Protein AF-A0ABD6F276-F1 (afdb_monomer)

Solvent-accessible surface area (backbone atoms only — not comparable to full-atom values): 11998 Å² total; per-residue (Å²): 132,68,66,74,64,62,56,57,73,73,66,75,71,80,76,81,66,75,81,64,53,73,64,59,48,50,54,49,49,36,55,75,54,47,46,52,64,54,28,69,69,38,70,92,55,14,63,58,43,47,50,44,36,50,53,49,51,63,33,43,38,60,37,68,67,55,50,73,68,55,50,53,49,40,48,51,37,50,40,41,27,54,72,70,48,56,99,87,56,89,69,55,58,43,58,46,48,51,50,44,47,30,47,73,77,38,45,65,60,34,52,29,38,76,69,69,75,38,57,51,65,60,54,48,56,61,39,45,75,25,72,50,14,33,55,40,52,75,31,74,64,26,38,51,48,46,49,50,45,49,40,26,74,42,55,78,89,50,44,68,55,51,50,51,51,34,45,51,51,35,66,41,82,85,52,54,71,69,60,24,52,48,28,40,53,36,26,54,51,49,52,49,36,59,75,69,68,60,83,54,49,47,64,67,49,46,53,36,50,29,55,39,69,71,64,60,131

pLDDT: mean 85.88, std 12.84, range [42.38, 97.75]

Radius of gyration: 20.3 Å; Cα contacts (8 Å, |Δi|>4): 199; chains: 1; bounding box: 60×44×65 Å

Sequence (217 aa):
MNVDEYLKRFFDIEFHLPIPSADNHLSALFSRFGLDGFFDSRKEIGAADKQGVYALFRSLFKALDFSFRERERVFSLLSLAIRATGPREHLHPFLLGCLILLKVKNTKLYKDFVNGKADAAKIFEYFSSSSEGKEFVDSQFGAALEVDLVYAQTPLWDQDQLHNEFRGRAQDKTLADEERERAICMADIAMKNRFDHIHIDVKSIVAKIDLAAGEGE

Structure (mmCIF, N/CA/C/O backbone):
data_AF-A0ABD6F276-F1
#
_entry.id   AF-A0ABD6F276-F1
#
loop_
_atom_site.group_PDB
_atom_site.id
_atom_site.type_symbol
_atom_site.label_atom_id
_atom_site.label_alt_id
_atom_site.label_comp_id
_atom_site.label_asym_id
_atom_site.label_entity_id
_atom_site.label_seq_id
_atom_site.pdbx_PDB_ins_code
_atom_site.Cartn_x
_atom_site.Cartn_y
_atom_site.Cartn_z
_atom_site.occupancy
_atom_site.B_iso_or_equiv
_atom_site.auth_seq_id
_atom_site.auth_comp_id
_atom_site.auth_asym_id
_atom_site.auth_atom_id
_atom_site.pdbx_PDB_model_num
ATOM 1 N N . MET A 1 1 ? -41.267 14.730 38.818 1.00 48.62 1 MET A N 1
ATOM 2 C CA . MET A 1 1 ? -40.053 15.074 38.047 1.00 48.62 1 MET A CA 1
ATOM 3 C C . MET A 1 1 ? -40.466 15.219 36.598 1.00 48.62 1 MET A C 1
ATOM 5 O O . MET A 1 1 ? -41.062 14.289 36.074 1.00 48.62 1 MET A O 1
ATOM 9 N N . ASN A 1 2 ? -40.252 16.394 36.008 1.00 48.25 2 ASN A N 1
ATOM 10 C CA . ASN A 1 2 ? -40.665 16.691 34.641 1.00 48.25 2 ASN A CA 1
ATOM 11 C C . ASN A 1 2 ? -39.551 16.234 33.682 1.00 48.25 2 ASN A C 1
ATOM 13 O O . ASN A 1 2 ? -38.464 16.809 33.672 1.00 48.25 2 ASN A O 1
ATOM 17 N N . VAL A 1 3 ? -39.786 15.127 32.973 1.00 59.03 3 VAL A N 1
ATOM 18 C CA . VAL A 1 3 ? -38.781 14.435 32.138 1.00 59.03 3 VAL A CA 1
ATOM 19 C C . VAL A 1 3 ? -38.311 15.321 30.976 1.00 59.03 3 VAL A C 1
ATOM 21 O O . VAL A 1 3 ? -37.141 15.269 30.595 1.00 59.03 3 VAL A O 1
ATOM 24 N N . ASP A 1 4 ? -39.178 16.216 30.499 1.00 59.50 4 ASP A N 1
ATOM 25 C CA . ASP A 1 4 ? -38.894 17.135 29.392 1.00 59.50 4 ASP A CA 1
ATOM 26 C C . ASP A 1 4 ? -37.862 18.221 29.742 1.00 59.50 4 ASP A C 1
ATOM 28 O O . ASP A 1 4 ? -37.117 18.687 28.879 1.00 59.50 4 ASP A O 1
ATOM 32 N N . GLU A 1 5 ? -37.758 18.606 31.017 1.00 57.84 5 GLU A N 1
ATOM 33 C CA . GLU A 1 5 ? -36.745 19.561 31.490 1.00 57.84 5 GLU A CA 1
ATOM 34 C C . GLU A 1 5 ? -35.373 18.904 31.688 1.00 57.84 5 GLU A C 1
ATOM 36 O O . GLU A 1 5 ? -34.338 19.545 31.495 1.00 57.84 5 GLU A O 1
ATOM 41 N N . TYR A 1 6 ? -35.354 17.615 32.046 1.00 58.25 6 TYR A N 1
ATOM 42 C CA . TYR A 1 6 ? -34.118 16.865 32.274 1.00 58.25 6 TYR A CA 1
ATOM 43 C C . TYR A 1 6 ? -33.380 16.593 30.957 1.00 58.25 6 TYR A C 1
ATOM 45 O O . TYR A 1 6 ? -32.161 16.724 30.901 1.00 58.25 6 TYR A O 1
ATOM 53 N N . LEU A 1 7 ? -34.114 16.301 29.877 1.00 55.97 7 LEU A N 1
ATOM 54 C CA . LEU A 1 7 ? -33.536 16.074 28.548 1.00 55.97 7 LEU A CA 1
ATOM 55 C C . LEU A 1 7 ? -32.948 17.352 27.929 1.00 55.97 7 LEU A C 1
ATOM 57 O O . LEU A 1 7 ? -31.898 17.286 27.296 1.00 55.97 7 LEU A O 1
ATOM 61 N N . LYS A 1 8 ? -33.548 18.528 28.162 1.00 56.25 8 LYS A N 1
ATOM 62 C CA . LYS A 1 8 ? -33.052 19.801 27.600 1.00 56.25 8 LYS A CA 1
ATOM 63 C C . LYS A 1 8 ? -31.671 20.221 28.109 1.00 56.25 8 LYS A C 1
ATOM 65 O O . LYS A 1 8 ? -30.945 20.883 27.380 1.00 56.25 8 LYS A O 1
ATOM 70 N N . ARG A 1 9 ? -31.265 19.812 29.316 1.00 55.09 9 ARG A N 1
ATOM 71 C CA . ARG A 1 9 ? -29.927 20.132 29.856 1.00 55.09 9 ARG A CA 1
ATOM 72 C C . ARG A 1 9 ? -28.793 19.276 29.284 1.00 55.09 9 ARG A C 1
ATOM 74 O O . ARG A 1 9 ? -27.637 19.636 29.474 1.00 55.09 9 ARG A O 1
ATOM 81 N N . PHE A 1 10 ? -29.102 18.175 28.596 1.00 54.25 10 PHE A N 1
ATOM 82 C CA . PHE A 1 10 ? -28.093 17.288 28.001 1.00 54.25 10 PHE A CA 1
ATOM 83 C C . PHE A 1 10 ? -27.798 17.577 26.521 1.00 54.25 10 PHE A C 1
ATOM 85 O O . PHE A 1 10 ? -26.832 17.032 25.996 1.00 54.25 10 PHE A O 1
ATOM 92 N N . PHE A 1 11 ? -28.587 18.429 25.857 1.00 52.69 11 PHE A N 1
ATOM 93 C CA . PHE A 1 11 ? -28.447 18.709 24.421 1.00 52.69 11 PHE A CA 1
ATOM 94 C C . PHE A 1 11 ? -27.821 20.065 24.080 1.00 52.69 11 PHE A C 1
ATOM 96 O O . PHE A 1 11 ? -27.509 20.292 22.918 1.00 52.69 11 PHE A O 1
ATOM 103 N N . ASP A 1 12 ? -27.563 20.927 25.064 1.00 49.81 12 ASP A N 1
ATOM 104 C CA . ASP A 1 12 ? -27.033 22.279 24.828 1.00 49.81 12 ASP A CA 1
ATOM 105 C C . ASP A 1 12 ? -25.503 22.362 24.978 1.00 49.81 12 ASP A C 1
ATOM 107 O O . ASP A 1 12 ? -24.938 23.351 25.442 1.00 49.81 12 ASP A O 1
ATOM 111 N N . ILE A 1 13 ? -24.809 21.289 24.593 1.00 52.34 13 ILE A N 1
ATOM 112 C CA . ILE A 1 13 ? -23.382 21.363 24.285 1.00 52.34 13 ILE A CA 1
ATOM 113 C C . ILE A 1 13 ? -23.263 21.203 22.777 1.00 52.34 13 ILE A C 1
ATOM 115 O O . ILE A 1 13 ? -22.925 20.136 22.264 1.00 52.34 13 ILE A O 1
ATOM 119 N N . GLU A 1 14 ? -23.580 22.275 22.053 1.00 53.41 14 GLU A N 1
ATOM 120 C CA . GLU A 1 14 ? -23.161 22.431 20.665 1.00 53.41 14 GLU A CA 1
ATOM 121 C C . GLU A 1 14 ? -21.630 22.491 20.641 1.00 53.41 14 GLU A C 1
ATOM 123 O O . GLU A 1 14 ? -21.007 23.557 20.637 1.00 53.41 14 GLU A O 1
ATOM 128 N N . PHE A 1 15 ? -21.001 21.316 20.681 1.00 50.81 15 PHE A N 1
ATOM 129 C CA . PHE A 1 15 ? -19.578 21.156 20.454 1.00 50.81 15 PHE A CA 1
ATOM 130 C C . PHE A 1 15 ? -19.292 21.574 19.013 1.00 50.81 15 PHE A C 1
ATOM 132 O O . PHE A 1 15 ? -19.287 20.758 18.093 1.00 50.81 15 PHE A O 1
ATOM 139 N N . HIS A 1 16 ? -18.995 22.858 18.828 1.00 47.44 16 HIS A N 1
ATOM 140 C CA . HIS A 1 16 ? -18.276 23.371 17.672 1.00 47.44 16 HIS A CA 1
ATOM 141 C C . HIS A 1 16 ? -16.824 22.892 17.771 1.00 47.44 16 HIS A C 1
ATOM 143 O O . HIS A 1 16 ? -15.891 23.676 17.945 1.00 47.44 16 HIS A O 1
ATOM 149 N N . LEU A 1 17 ? -16.631 21.569 17.746 1.00 57.34 17 LEU A N 1
ATOM 150 C CA . LEU A 1 17 ? -15.310 20.986 17.613 1.00 57.34 17 LEU A CA 1
ATOM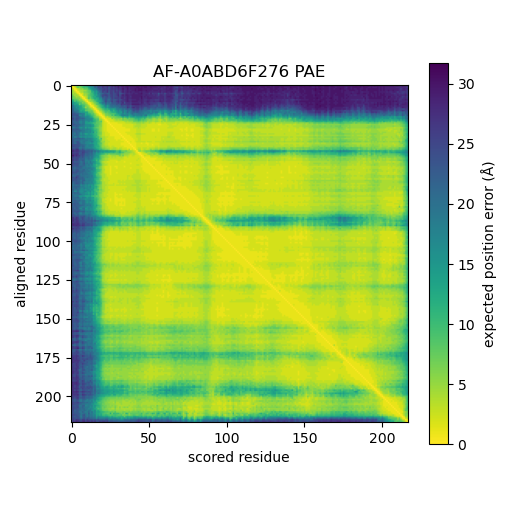 151 C C . LEU A 1 17 ? -14.778 21.467 16.264 1.00 57.34 17 LEU A C 1
ATOM 153 O O . LEU A 1 17 ? -15.429 21.220 15.243 1.00 57.34 17 LEU A O 1
ATOM 157 N N . PRO A 1 18 ? -13.639 22.180 16.234 1.00 54.66 18 PRO A N 1
ATOM 158 C CA . PRO A 1 18 ? -13.050 22.570 14.970 1.00 54.66 18 PRO A CA 1
ATOM 159 C C . PRO A 1 18 ? -12.811 21.290 14.179 1.00 54.66 18 PRO A C 1
ATOM 161 O O . PRO A 1 18 ? -12.175 20.364 14.687 1.00 54.66 18 PRO A O 1
ATOM 164 N N . ILE A 1 19 ? -13.356 21.219 12.963 1.00 56.66 19 ILE A N 1
ATOM 165 C CA . ILE A 1 19 ? -13.088 20.099 12.065 1.00 56.66 19 ILE A CA 1
ATOM 166 C C . ILE A 1 19 ? -11.570 20.099 11.863 1.00 56.66 19 ILE A C 1
ATOM 168 O O . ILE A 1 19 ? -11.039 21.070 11.312 1.00 56.66 19 ILE A O 1
ATOM 172 N N . PRO A 1 20 ? -10.841 19.085 12.360 1.00 60.19 20 PRO A N 1
ATOM 173 C CA . PRO A 1 20 ? -9.399 19.071 12.217 1.00 60.19 20 PRO A CA 1
ATOM 174 C C . PRO A 1 20 ? -9.062 19.044 10.727 1.00 60.19 20 PRO A C 1
ATOM 176 O O . PRO A 1 20 ? -9.741 18.378 9.940 1.00 60.19 20 PRO A O 1
ATOM 179 N N . SER A 1 21 ? -7.993 19.741 10.332 1.00 71.94 21 SER A N 1
ATOM 180 C CA . SER A 1 21 ? -7.434 19.546 8.995 1.00 71.94 21 SER A CA 1
ATOM 181 C C . SER A 1 21 ? -7.132 18.056 8.795 1.00 71.94 21 SER A C 1
ATOM 183 O O . SER A 1 21 ? -6.810 17.345 9.756 1.00 71.94 21 SER A O 1
ATOM 185 N N . ALA A 1 22 ? -7.256 17.564 7.558 1.00 73.38 22 ALA A N 1
ATOM 186 C CA . ALA A 1 22 ? -7.034 16.149 7.249 1.00 73.38 22 ALA A CA 1
ATOM 187 C C . ALA A 1 22 ? -5.683 15.646 7.796 1.00 73.38 22 ALA A C 1
ATOM 189 O O . ALA A 1 22 ? -5.607 14.542 8.334 1.00 73.38 22 ALA A O 1
ATOM 190 N N . ASP A 1 23 ? -4.667 16.508 7.759 1.00 80.56 23 ASP A N 1
ATOM 191 C CA . ASP A 1 23 ? -3.320 16.254 8.268 1.00 80.56 23 ASP A CA 1
ATOM 192 C C . ASP A 1 23 ? -3.267 16.151 9.790 1.00 80.56 23 ASP A C 1
ATOM 194 O O . ASP A 1 23 ? -2.657 15.225 10.320 1.00 80.56 23 ASP A O 1
ATOM 198 N N . ASN A 1 24 ? -3.937 17.058 10.506 1.00 84.94 24 ASN A N 1
ATOM 199 C CA . ASN A 1 24 ? -3.978 17.027 11.968 1.00 84.94 24 ASN A CA 1
ATOM 200 C C . ASN A 1 24 ? -4.698 15.772 12.463 1.00 84.94 24 ASN A C 1
ATOM 202 O O . ASN A 1 24 ? -4.253 15.131 13.414 1.00 84.94 24 ASN A O 1
ATOM 206 N N . HIS A 1 25 ? -5.786 15.392 11.791 1.00 86.56 25 HIS A N 1
ATOM 207 C CA . HIS A 1 25 ? -6.501 14.161 12.100 1.00 86.56 25 HIS A CA 1
ATOM 208 C C . HIS A 1 25 ? -5.648 12.919 11.813 1.00 86.56 25 HIS A C 1
ATOM 210 O O . HIS A 1 25 ? -5.587 12.013 12.641 1.00 86.56 25 HIS A O 1
ATOM 216 N N . LEU A 1 26 ? -4.959 12.879 10.666 1.00 90.88 26 LEU A N 1
ATOM 217 C CA . LEU A 1 26 ? -4.092 11.759 10.309 1.00 90.88 26 LEU A CA 1
ATOM 218 C C . LEU A 1 26 ? -2.940 11.605 11.310 1.00 90.88 26 LEU A C 1
ATOM 220 O O . LEU A 1 26 ? -2.727 10.512 11.830 1.00 90.88 26 LEU A O 1
ATOM 224 N N . SER A 1 27 ? -2.256 12.697 11.649 1.00 91.81 27 SER A N 1
ATOM 225 C CA . SER A 1 27 ? -1.187 12.702 12.653 1.00 91.81 27 SER A CA 1
ATOM 226 C C . SER A 1 27 ? -1.689 12.264 14.035 1.00 91.81 27 SER A C 1
ATOM 228 O O . SER A 1 27 ? -1.031 11.475 14.711 1.00 91.81 27 SER A O 1
ATOM 230 N N . ALA A 1 28 ? -2.890 12.694 14.440 1.00 92.69 28 ALA A N 1
ATOM 231 C CA . ALA A 1 28 ? -3.504 12.244 15.688 1.00 92.69 28 ALA A CA 1
ATOM 232 C C . ALA A 1 28 ? -3.788 10.730 15.694 1.00 92.69 28 ALA A C 1
ATOM 234 O O . ALA A 1 28 ? -3.589 10.078 16.719 1.00 92.69 28 ALA A O 1
ATOM 235 N N . LEU A 1 29 ? -4.209 10.152 14.562 1.00 94.50 29 LEU A N 1
ATOM 236 C CA . LEU A 1 29 ? -4.405 8.704 14.435 1.00 94.50 29 LEU A CA 1
ATOM 237 C C . LEU A 1 29 ? -3.080 7.934 14.525 1.00 94.50 29 LEU A C 1
ATOM 239 O O . LEU A 1 29 ? -3.019 6.933 15.238 1.00 94.50 29 LEU A O 1
ATOM 243 N N . PHE A 1 30 ? -2.010 8.410 13.879 1.00 94.69 30 PHE A N 1
ATOM 244 C CA . PHE A 1 30 ? -0.677 7.801 14.002 1.00 94.69 30 PHE A CA 1
ATOM 245 C C . PHE A 1 30 ? -0.226 7.718 15.463 1.00 94.69 30 PHE A C 1
ATOM 247 O O . PHE A 1 30 ? 0.159 6.640 15.929 1.00 94.69 30 PHE A O 1
ATOM 254 N N . SER A 1 31 ? -0.369 8.821 16.196 1.00 94.44 31 SER A N 1
ATOM 255 C CA . SER A 1 31 ? 0.003 8.890 17.607 1.00 94.44 31 SER A CA 1
ATOM 256 C C . SER A 1 31 ? -0.883 7.997 18.478 1.00 94.44 31 SER A C 1
ATOM 258 O O . SER A 1 31 ? -0.382 7.134 19.202 1.00 94.44 31 SER A O 1
ATOM 260 N N . ARG A 1 32 ? -2.212 8.115 18.348 1.00 95.12 32 ARG A N 1
ATOM 261 C CA . ARG A 1 32 ? -3.190 7.349 19.141 1.00 95.12 32 ARG A CA 1
ATOM 262 C C . ARG A 1 32 ? -3.019 5.837 18.996 1.00 95.12 32 ARG A C 1
ATOM 264 O O . ARG A 1 32 ? -3.189 5.110 19.971 1.00 95.12 32 ARG A O 1
ATOM 271 N N . PHE A 1 33 ? -2.700 5.357 17.796 1.00 94.56 33 PHE A N 1
ATOM 272 C CA . PHE A 1 33 ? -2.523 3.928 17.527 1.00 94.56 33 PHE A CA 1
ATOM 273 C C . PHE A 1 33 ? -1.089 3.424 17.759 1.00 94.56 33 PHE A C 1
ATOM 275 O O . PHE A 1 33 ? -0.818 2.235 17.554 1.00 94.56 33 PHE A O 1
ATOM 282 N N . GLY A 1 34 ? -0.188 4.291 18.237 1.00 91.75 34 GLY A N 1
ATOM 283 C CA . GLY A 1 34 ? 1.197 3.955 18.567 1.00 91.75 34 GLY A CA 1
ATOM 284 C C . GLY A 1 34 ? 2.083 3.700 17.346 1.00 91.75 34 GLY A C 1
ATOM 285 O O . GLY A 1 34 ? 3.119 3.050 17.474 1.00 91.75 34 GLY A O 1
ATOM 286 N N . LEU A 1 35 ? 1.680 4.182 16.166 1.00 91.38 35 LEU A N 1
ATOM 287 C CA . LEU A 1 35 ? 2.436 3.979 14.931 1.00 91.38 35 LEU A CA 1
ATOM 288 C C . LEU A 1 35 ? 3.731 4.790 14.922 1.00 91.38 35 LEU A C 1
ATOM 290 O O . LEU A 1 35 ? 4.729 4.309 14.399 1.00 91.38 35 LEU A O 1
ATOM 294 N N . ASP A 1 36 ? 3.735 5.977 15.538 1.00 91.69 36 ASP A N 1
ATOM 295 C CA . ASP A 1 36 ? 4.945 6.797 15.664 1.00 91.69 36 ASP A CA 1
ATOM 296 C C . ASP A 1 36 ? 6.073 6.012 16.342 1.00 91.69 36 ASP A C 1
ATOM 298 O O . ASP A 1 36 ? 7.109 5.772 15.731 1.00 91.69 36 ASP A O 1
ATOM 302 N N . GLY A 1 37 ? 5.820 5.496 17.549 1.00 89.81 37 GLY A N 1
ATOM 303 C CA . GLY A 1 37 ? 6.808 4.708 18.289 1.00 89.81 37 GLY A CA 1
ATOM 304 C C . GLY A 1 37 ? 7.211 3.414 17.576 1.00 89.81 37 GLY A C 1
ATOM 305 O O . GLY A 1 37 ? 8.368 3.003 17.658 1.00 89.81 37 GLY A O 1
ATOM 306 N N . PHE A 1 38 ? 6.290 2.786 16.837 1.00 88.88 38 PHE A N 1
ATOM 307 C CA . PHE A 1 38 ? 6.624 1.628 16.011 1.00 88.88 38 PHE A CA 1
ATOM 308 C C . PHE A 1 38 ? 7.647 1.984 14.927 1.00 88.88 38 PHE A C 1
ATOM 310 O O . PHE A 1 38 ? 8.693 1.339 14.848 1.00 88.88 38 PHE A O 1
ATOM 317 N N . PHE A 1 39 ? 7.380 3.004 14.111 1.00 88.75 39 PHE A N 1
ATOM 318 C CA . PHE A 1 39 ? 8.292 3.389 13.036 1.00 88.75 39 PHE A CA 1
ATOM 319 C C . PHE A 1 39 ? 9.617 3.935 13.574 1.00 88.75 39 PHE A C 1
ATOM 321 O O . PHE A 1 39 ? 10.668 3.562 13.058 1.00 88.75 39 PHE A O 1
ATOM 328 N N . ASP A 1 40 ? 9.591 4.711 14.658 1.00 89.12 40 ASP A N 1
ATOM 329 C CA . ASP A 1 40 ? 10.800 5.252 15.289 1.00 89.12 40 ASP A CA 1
ATOM 330 C C . ASP A 1 40 ? 11.714 4.136 15.833 1.00 89.12 40 ASP A C 1
ATOM 332 O O . ASP A 1 40 ? 12.939 4.255 15.822 1.00 89.12 40 ASP A O 1
ATOM 336 N N . SER A 1 41 ? 11.141 3.000 16.253 1.00 86.69 41 SER A N 1
ATOM 337 C CA . SER A 1 41 ? 11.921 1.836 16.694 1.00 86.69 41 SER A CA 1
ATOM 338 C C . SER A 1 41 ? 12.665 1.118 15.554 1.00 86.69 41 SER A C 1
ATOM 340 O O . SER A 1 41 ? 13.624 0.381 15.801 1.00 86.69 41 SER A O 1
ATOM 342 N N . ARG A 1 42 ? 12.267 1.336 14.290 1.00 80.44 42 ARG A N 1
ATOM 343 C CA . ARG A 1 42 ? 12.791 0.628 13.110 1.00 80.44 42 ARG A CA 1
ATOM 344 C C . ARG A 1 42 ? 13.939 1.373 12.422 1.00 80.44 42 ARG A C 1
ATOM 346 O O . ARG A 1 42 ? 13.869 1.593 11.223 1.00 80.44 42 ARG A O 1
ATOM 353 N N . LYS A 1 43 ? 15.014 1.699 13.152 1.00 77.25 43 LYS A N 1
ATOM 354 C CA . LYS A 1 43 ? 16.302 2.250 12.649 1.00 77.25 43 LYS A CA 1
ATOM 355 C C . LYS A 1 43 ? 16.218 2.969 11.277 1.00 77.25 43 LYS A C 1
ATOM 357 O O . LYS A 1 43 ? 15.471 3.925 11.129 1.00 77.25 43 LYS A O 1
ATOM 362 N N . GLU A 1 44 ? 16.994 2.531 10.284 1.00 72.88 44 GLU A N 1
ATOM 363 C CA . GLU A 1 44 ? 17.225 3.245 9.018 1.00 72.88 44 GLU A CA 1
ATOM 364 C C . GLU A 1 44 ? 16.026 3.219 8.055 1.00 72.88 44 GLU A C 1
ATOM 366 O O . GLU A 1 44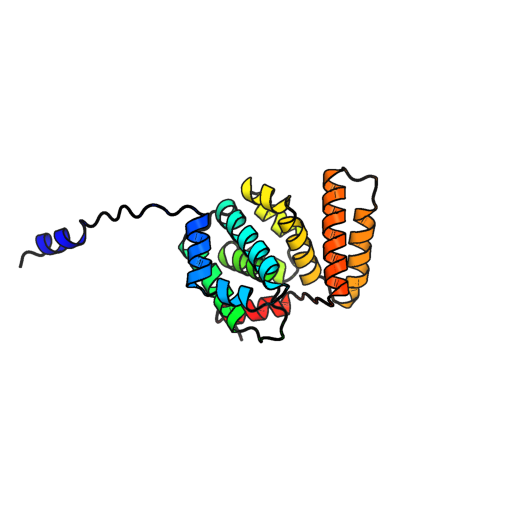 ? 15.931 4.062 7.168 1.00 72.88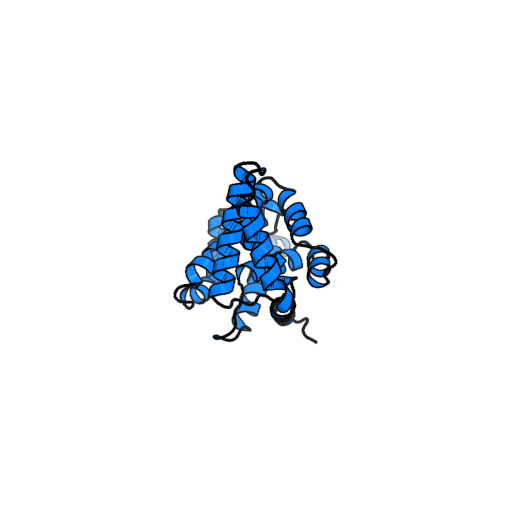 44 GLU A O 1
ATOM 371 N N . ILE A 1 45 ? 15.092 2.279 8.232 1.00 77.88 45 ILE A N 1
ATOM 372 C CA . ILE A 1 45 ? 13.984 2.042 7.290 1.00 77.88 45 ILE A CA 1
ATOM 373 C C . ILE A 1 45 ? 12.673 2.666 7.796 1.00 77.88 45 ILE A C 1
ATOM 375 O O . ILE A 1 45 ? 11.810 3.048 7.009 1.00 77.88 45 ILE A O 1
ATOM 379 N N . GLY A 1 46 ? 12.531 2.839 9.112 1.00 82.19 46 GLY A N 1
ATOM 380 C CA . GLY A 1 46 ? 11.292 3.261 9.761 1.00 82.19 46 GLY A CA 1
ATOM 381 C C . GLY A 1 46 ? 10.780 4.627 9.312 1.00 82.19 46 GLY A C 1
ATOM 382 O O . GLY A 1 46 ? 9.578 4.787 9.114 1.00 82.19 46 GLY A O 1
ATOM 383 N N . ALA A 1 47 ? 11.675 5.591 9.082 1.00 84.88 47 ALA A N 1
ATOM 384 C CA . ALA A 1 47 ? 11.296 6.917 8.595 1.00 84.88 47 ALA A CA 1
ATOM 385 C C . ALA A 1 47 ? 10.705 6.869 7.174 1.00 84.88 47 ALA A C 1
ATOM 387 O O . ALA A 1 47 ? 9.678 7.499 6.916 1.00 84.88 47 ALA A O 1
ATOM 388 N N . ALA A 1 48 ? 11.314 6.087 6.276 1.00 83.50 48 ALA A N 1
ATOM 389 C CA . ALA A 1 48 ? 10.829 5.908 4.910 1.00 83.50 48 ALA A CA 1
ATOM 390 C C . ALA A 1 48 ? 9.488 5.156 4.889 1.00 83.50 48 ALA A C 1
ATOM 392 O O . ALA A 1 48 ? 8.543 5.603 4.238 1.00 83.50 48 ALA A O 1
ATOM 393 N N . ASP A 1 49 ? 9.368 4.080 5.675 1.00 86.69 49 ASP A N 1
ATOM 394 C CA . ASP A 1 49 ? 8.119 3.326 5.828 1.00 86.69 49 ASP A CA 1
ATOM 395 C C . ASP A 1 49 ? 6.984 4.224 6.344 1.00 86.69 49 ASP A C 1
ATOM 397 O O . ASP A 1 49 ? 5.879 4.229 5.795 1.00 86.69 49 ASP A O 1
ATOM 401 N N . LYS A 1 50 ? 7.260 5.027 7.381 1.00 91.06 50 LYS A N 1
ATOM 402 C CA . LYS A 1 50 ? 6.299 5.983 7.943 1.00 91.06 50 LYS A CA 1
ATOM 403 C C . LYS A 1 50 ? 5.847 6.988 6.895 1.00 91.06 50 LYS A C 1
ATOM 405 O O . LYS A 1 50 ? 4.650 7.242 6.778 1.00 91.06 50 LYS A O 1
ATOM 410 N N . GLN A 1 51 ? 6.789 7.550 6.139 1.00 90.75 51 GLN A N 1
ATOM 411 C CA . GLN A 1 51 ? 6.493 8.531 5.101 1.00 90.75 51 GLN A CA 1
ATOM 412 C C . GLN A 1 51 ? 5.616 7.932 3.997 1.00 90.75 51 GLN A C 1
ATOM 414 O O . GLN A 1 51 ? 4.631 8.561 3.611 1.00 90.75 51 GLN A O 1
ATOM 419 N N . GLY A 1 52 ? 5.922 6.712 3.542 1.00 90.94 52 GLY A N 1
ATOM 420 C CA . GLY A 1 52 ? 5.112 5.994 2.558 1.00 90.94 52 GLY A CA 1
ATOM 421 C C . GLY A 1 52 ? 3.687 5.756 3.054 1.00 90.94 52 GLY A C 1
ATOM 422 O O . GLY A 1 52 ? 2.727 6.169 2.405 1.00 90.94 52 GLY A O 1
ATOM 423 N N . VAL A 1 53 ? 3.523 5.170 4.245 1.00 94.06 53 VAL A N 1
ATOM 424 C CA . VAL A 1 53 ? 2.191 4.911 4.828 1.00 94.06 53 VAL A CA 1
ATOM 425 C C . VAL A 1 53 ? 1.413 6.210 5.058 1.00 94.06 53 VAL A C 1
ATOM 427 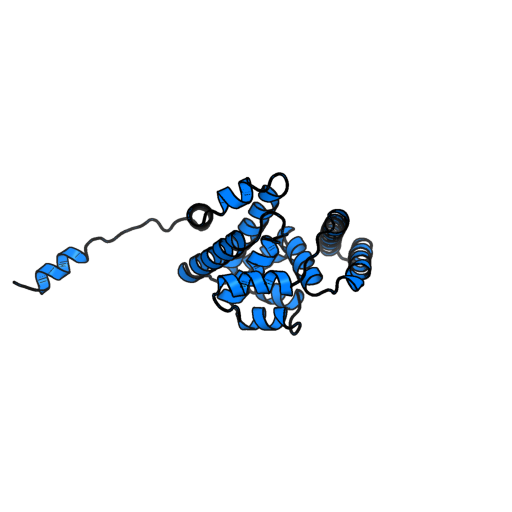O O . VAL A 1 53 ? 0.210 6.269 4.800 1.00 94.06 53 VAL A O 1
ATOM 430 N N . TYR A 1 54 ? 2.081 7.274 5.508 1.00 94.06 54 TYR A N 1
ATOM 431 C CA . TYR A 1 54 ? 1.444 8.576 5.700 1.00 94.06 54 TYR A CA 1
ATOM 432 C C . TYR A 1 54 ? 0.967 9.169 4.369 1.00 94.06 54 TYR A C 1
ATOM 434 O O . TYR A 1 54 ? -0.178 9.611 4.281 1.00 94.06 54 TYR A O 1
ATOM 442 N N . ALA A 1 55 ? 1.804 9.140 3.325 1.00 92.31 55 ALA A N 1
ATOM 443 C CA . ALA A 1 55 ? 1.442 9.604 1.986 1.00 92.31 55 ALA A CA 1
ATOM 444 C C . ALA A 1 55 ? 0.260 8.810 1.408 1.00 92.31 55 ALA A C 1
ATOM 446 O O . ALA A 1 55 ? -0.695 9.411 0.916 1.00 92.31 55 ALA A O 1
ATOM 447 N N . LEU A 1 56 ? 0.277 7.481 1.558 1.00 95.38 56 LEU A N 1
ATOM 448 C CA . LEU A 1 56 ? -0.819 6.599 1.155 1.00 95.38 56 LEU A CA 1
ATOM 449 C C . LEU A 1 56 ? -2.146 7.027 1.781 1.00 95.38 56 LEU A C 1
ATOM 451 O O . LEU A 1 56 ? -3.129 7.259 1.083 1.00 95.38 56 LEU A O 1
ATOM 455 N N . PHE A 1 57 ? -2.181 7.131 3.110 1.00 95.56 57 PHE A N 1
ATOM 456 C CA . PHE A 1 57 ? -3.411 7.421 3.841 1.00 95.56 57 PHE A CA 1
ATOM 457 C C . PHE A 1 57 ? -3.891 8.848 3.615 1.00 95.56 57 PHE A C 1
ATOM 459 O O . PHE A 1 57 ? -5.091 9.064 3.447 1.00 95.56 57 PHE A O 1
ATOM 466 N N . ARG A 1 58 ? -2.974 9.817 3.552 1.00 93.50 58 ARG A N 1
ATOM 467 C CA . ARG A 1 58 ? -3.303 11.212 3.254 1.00 93.50 58 ARG A CA 1
ATOM 468 C C . ARG A 1 58 ? -4.023 11.335 1.913 1.00 93.50 58 ARG A C 1
ATOM 470 O O . ARG A 1 58 ? -5.078 11.967 1.857 1.00 93.50 58 ARG A O 1
ATOM 477 N N . SER A 1 59 ? -3.478 10.726 0.861 1.00 93.00 59 SER A N 1
ATOM 478 C CA . SER A 1 59 ? -4.049 10.838 -0.480 1.00 93.00 59 SER A CA 1
ATOM 479 C C . SER A 1 59 ? -5.302 9.980 -0.638 1.00 93.00 59 SER A C 1
ATOM 481 O O . SER A 1 59 ? -6.351 10.483 -1.041 1.00 93.00 59 SER A O 1
ATOM 483 N N . LEU A 1 60 ? -5.242 8.701 -0.258 1.00 95.56 60 LEU A N 1
ATOM 484 C CA . LEU A 1 60 ? -6.315 7.756 -0.566 1.00 95.56 60 LEU A CA 1
ATOM 485 C C . LEU A 1 60 ? -7.536 7.873 0.349 1.00 95.56 60 LEU A C 1
ATOM 487 O O . LEU A 1 60 ? -8.643 7.573 -0.095 1.00 95.56 60 LEU A O 1
ATOM 491 N N . PHE A 1 61 ? -7.404 8.365 1.588 1.00 95.06 61 PHE A N 1
ATOM 492 C CA . PHE A 1 61 ? -8.596 8.644 2.399 1.00 95.06 61 PHE A CA 1
ATOM 493 C C . PHE A 1 61 ? -9.453 9.757 1.817 1.00 95.06 61 PHE A C 1
ATOM 495 O O . PHE A 1 61 ? -10.673 9.719 1.972 1.00 95.06 61 PHE A O 1
ATOM 502 N N . LYS A 1 62 ? -8.825 10.746 1.177 1.00 91.38 62 LYS A N 1
ATOM 503 C CA . LYS A 1 62 ? -9.545 11.807 0.481 1.00 91.38 62 LYS A CA 1
ATOM 504 C C . LYS A 1 62 ? -10.068 11.303 -0.861 1.00 91.38 62 LYS A C 1
ATOM 506 O O . LYS A 1 62 ? -11.256 11.446 -1.119 1.00 91.38 62 LYS A O 1
ATOM 511 N N . ALA A 1 63 ? -9.210 10.665 -1.659 1.00 94.19 63 ALA A N 1
ATOM 512 C CA . ALA A 1 63 ? -9.550 10.193 -3.000 1.00 94.19 63 ALA A CA 1
ATOM 513 C C . ALA A 1 63 ? -10.743 9.229 -3.024 1.00 94.19 63 ALA A C 1
ATOM 515 O O . ALA A 1 63 ? -11.585 9.292 -3.913 1.00 94.19 63 ALA A O 1
ATOM 516 N N . LEU A 1 64 ? -10.827 8.350 -2.024 1.00 95.06 64 LEU A N 1
ATOM 517 C CA . LEU A 1 64 ? -11.849 7.308 -1.950 1.00 95.06 64 LEU A CA 1
ATOM 518 C C . LEU A 1 64 ? -12.978 7.647 -0.970 1.00 95.06 64 LEU A C 1
ATOM 520 O O . LEU A 1 64 ? -13.767 6.767 -0.640 1.00 95.06 64 LEU A O 1
ATOM 524 N N . ASP A 1 65 ? -13.041 8.885 -0.475 1.00 93.50 65 ASP A N 1
ATOM 525 C CA . ASP A 1 65 ? -14.057 9.363 0.469 1.00 93.50 65 ASP A CA 1
ATOM 526 C C . ASP A 1 65 ? -14.227 8.455 1.705 1.00 93.50 65 ASP A C 1
ATOM 528 O O . ASP A 1 65 ? -15.280 7.872 1.983 1.00 93.50 65 ASP A O 1
ATOM 532 N N . PHE A 1 66 ? -13.136 8.260 2.450 1.00 94.62 66 PHE A N 1
ATOM 533 C CA . PHE A 1 66 ? -13.172 7.523 3.711 1.00 94.62 66 PHE A CA 1
ATOM 534 C C . PHE A 1 66 ? -13.847 8.347 4.808 1.00 94.62 66 PHE A C 1
ATOM 536 O O . PHE A 1 66 ? -13.363 9.424 5.175 1.00 94.62 66 PHE A O 1
ATOM 543 N N . SER A 1 67 ? -14.867 7.773 5.437 1.00 93.38 67 SER A N 1
ATOM 544 C CA . SER A 1 67 ? -15.458 8.266 6.680 1.00 93.38 67 SER A CA 1
ATOM 545 C C . SER A 1 67 ? -14.490 8.141 7.860 1.00 93.38 67 SER A C 1
ATOM 547 O O . SER A 1 67 ? -13.580 7.310 7.865 1.00 93.38 67 SER A O 1
ATOM 549 N N . PHE A 1 68 ? -14.712 8.919 8.924 1.00 90.88 68 PHE A N 1
ATOM 550 C CA . PHE A 1 68 ? -13.899 8.838 10.144 1.00 90.88 68 PHE A CA 1
ATOM 551 C C . PHE A 1 68 ? -13.842 7.423 10.736 1.00 90.88 68 PHE A C 1
ATOM 553 O O . PHE A 1 68 ? -12.772 6.971 11.136 1.00 90.88 68 PHE A O 1
ATOM 560 N N . ARG A 1 69 ? -14.966 6.695 10.720 1.00 92.25 69 ARG A N 1
ATOM 561 C CA . ARG A 1 69 ? -15.040 5.315 11.222 1.00 92.25 69 ARG A CA 1
ATOM 562 C C . ARG A 1 69 ? -14.206 4.350 10.382 1.00 92.25 69 ARG A C 1
ATOM 564 O O . ARG A 1 69 ? -13.508 3.509 10.940 1.00 92.25 69 ARG A O 1
ATOM 571 N N . GLU A 1 70 ? -14.246 4.476 9.056 1.00 96.50 70 GLU A N 1
ATOM 572 C CA . GLU A 1 70 ? -13.412 3.656 8.168 1.00 96.50 70 GLU A CA 1
ATOM 573 C C . GLU A 1 70 ? -11.923 3.948 8.393 1.00 96.50 70 GLU A C 1
ATOM 575 O O . GLU A 1 70 ? -11.130 3.012 8.491 1.00 96.50 70 GLU A O 1
ATOM 580 N N . ARG A 1 71 ? -11.541 5.223 8.564 1.00 95.75 71 ARG A N 1
ATOM 581 C CA . ARG A 1 71 ? -10.156 5.606 8.901 1.00 95.75 71 ARG A CA 1
ATOM 582 C C . ARG A 1 71 ? -9.715 4.966 10.218 1.00 95.75 71 ARG A C 1
ATOM 584 O O . ARG A 1 71 ? -8.676 4.317 10.258 1.00 95.75 71 ARG A O 1
ATOM 591 N N . GLU A 1 72 ? -10.509 5.075 11.283 1.00 95.00 72 GLU A N 1
ATOM 592 C CA . GLU A 1 72 ? -10.195 4.431 12.568 1.00 95.00 72 GLU A CA 1
ATOM 593 C C . GLU A 1 72 ? -10.069 2.907 12.448 1.00 95.00 72 GLU A C 1
ATOM 595 O O . GLU A 1 72 ? -9.186 2.306 13.068 1.00 95.00 72 GLU A O 1
ATOM 600 N N . ARG A 1 73 ? -10.914 2.270 11.628 1.00 95.69 73 ARG A N 1
ATOM 601 C CA . ARG A 1 73 ? -10.838 0.829 11.367 1.00 95.69 73 ARG A CA 1
ATOM 602 C C . ARG A 1 73 ? -9.539 0.447 10.659 1.00 95.69 73 ARG A C 1
ATOM 604 O O . ARG A 1 73 ? -8.913 -0.524 11.083 1.00 95.69 73 ARG A O 1
ATOM 611 N N . VAL A 1 74 ? -9.110 1.213 9.651 1.00 97.06 74 VAL A N 1
ATOM 612 C CA . VAL A 1 74 ? -7.814 1.023 8.970 1.00 97.06 74 VAL A CA 1
ATOM 613 C C . VAL A 1 74 ? -6.664 1.081 9.976 1.00 97.06 74 VAL A C 1
ATOM 615 O O . VAL A 1 74 ? -5.846 0.166 10.025 1.00 97.06 74 VAL A O 1
ATOM 618 N N . PHE A 1 75 ? -6.632 2.101 10.838 1.00 96.25 75 PHE A N 1
ATOM 619 C CA . PHE A 1 75 ? -5.573 2.243 11.844 1.00 96.25 75 PHE A CA 1
ATOM 620 C C . PHE A 1 75 ? -5.593 1.141 12.904 1.00 96.25 75 PHE A C 1
ATOM 622 O O . PHE A 1 75 ? -4.537 0.687 13.342 1.00 96.25 75 PHE A O 1
ATOM 629 N N . SER A 1 76 ? -6.783 0.688 13.295 1.00 95.12 76 SER A N 1
ATOM 630 C CA . SER A 1 76 ? -6.948 -0.405 14.254 1.00 95.12 76 SER A CA 1
ATOM 631 C C . SER A 1 76 ? -6.388 -1.716 13.701 1.00 95.12 76 SER A C 1
ATOM 633 O O . SER A 1 76 ? -5.617 -2.388 14.385 1.00 95.12 76 SER A O 1
ATOM 635 N N . LEU A 1 77 ? -6.727 -2.054 12.450 1.00 94.81 77 LEU A N 1
ATOM 636 C CA . LEU A 1 77 ? -6.193 -3.230 11.755 1.00 94.81 77 LEU A CA 1
ATOM 637 C C . LEU A 1 77 ? -4.677 -3.128 11.572 1.00 94.81 77 LEU A C 1
ATOM 639 O O . LEU A 1 77 ? -3.966 -4.087 11.856 1.00 94.81 77 LEU A O 1
ATOM 643 N N . LEU A 1 78 ? -4.173 -1.959 11.166 1.00 94.38 78 LEU A N 1
ATOM 644 C CA . LEU A 1 78 ? -2.741 -1.748 10.967 1.00 94.38 78 LEU A CA 1
ATOM 645 C C . LEU A 1 78 ? -1.962 -1.883 12.282 1.00 94.38 78 LEU A C 1
ATOM 647 O O . LEU A 1 78 ? -0.962 -2.594 12.325 1.00 94.38 78 LEU A O 1
ATOM 651 N N . SER A 1 79 ? -2.429 -1.250 13.365 1.00 93.12 79 SER A N 1
ATOM 652 C CA . SER A 1 79 ? -1.790 -1.336 14.687 1.00 93.12 79 SER A CA 1
ATOM 653 C C . SER A 1 79 ? -1.746 -2.775 15.198 1.00 93.12 79 SER A C 1
ATOM 655 O O . SER A 1 79 ? -0.736 -3.207 15.752 1.00 93.12 79 SER A O 1
ATOM 657 N N . LEU A 1 80 ? -2.816 -3.542 14.985 1.00 91.75 80 LEU A N 1
ATOM 658 C CA . LEU A 1 80 ? -2.867 -4.934 15.409 1.00 91.75 80 LEU A CA 1
ATOM 659 C C . LEU A 1 80 ? -1.959 -5.831 14.554 1.00 91.75 80 LEU A C 1
ATOM 661 O O . LEU A 1 80 ? -1.197 -6.611 15.120 1.00 91.75 80 LEU A O 1
ATOM 665 N N . ALA A 1 81 ? -1.954 -5.663 13.228 1.00 89.94 81 ALA A N 1
ATOM 666 C CA . ALA A 1 81 ? -1.053 -6.389 12.328 1.00 89.94 81 ALA A CA 1
ATOM 667 C C . ALA A 1 81 ? 0.427 -6.103 12.644 1.00 89.94 81 ALA A C 1
ATOM 669 O O . ALA A 1 81 ? 1.253 -7.016 12.670 1.00 89.94 81 ALA A O 1
ATOM 670 N N . ILE A 1 82 ? 0.754 -4.846 12.959 1.00 87.88 82 ILE A N 1
ATOM 671 C CA . ILE A 1 82 ? 2.079 -4.431 13.432 1.00 87.88 82 ILE A CA 1
ATOM 672 C C . ILE A 1 82 ? 2.459 -5.157 14.724 1.00 87.88 82 ILE A C 1
ATOM 674 O O . ILE A 1 82 ? 3.532 -5.746 14.800 1.00 87.88 82 ILE A O 1
ATOM 678 N N . ARG A 1 83 ? 1.587 -5.127 15.740 1.00 85.88 83 ARG A N 1
ATOM 679 C CA . ARG A 1 83 ? 1.856 -5.741 17.054 1.00 85.88 83 ARG A CA 1
ATOM 680 C C . ARG A 1 83 ? 1.970 -7.259 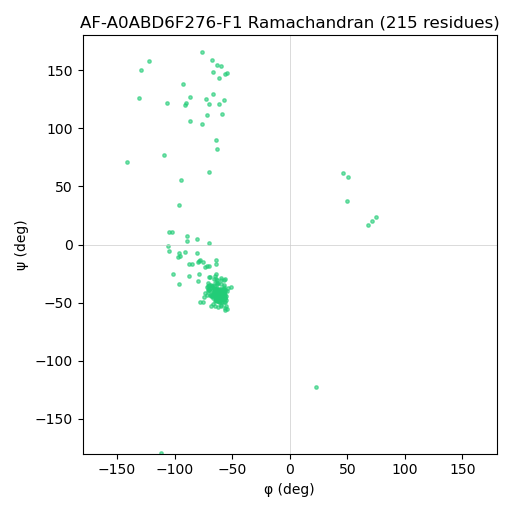16.981 1.00 85.88 83 ARG A C 1
ATOM 682 O O . ARG A 1 83 ? 2.678 -7.847 17.791 1.00 85.88 83 ARG A O 1
ATOM 689 N N . ALA A 1 84 ? 1.264 -7.874 16.039 1.00 82.19 84 ALA A N 1
ATOM 690 C CA . ALA A 1 84 ? 1.312 -9.307 15.804 1.00 82.19 84 ALA A CA 1
ATOM 691 C C . ALA A 1 84 ? 2.551 -9.750 15.008 1.00 82.19 84 ALA A C 1
ATOM 693 O O . ALA A 1 84 ? 2.859 -10.938 14.975 1.00 82.19 84 ALA A O 1
ATOM 694 N N . THR A 1 85 ? 3.269 -8.818 14.378 1.00 78.50 85 THR A N 1
ATOM 695 C CA . THR A 1 85 ? 4.463 -9.126 13.589 1.00 78.50 85 THR A CA 1
ATOM 696 C C . THR A 1 85 ? 5.697 -9.162 14.484 1.00 78.50 85 THR A C 1
ATOM 698 O O . THR A 1 85 ? 5.982 -8.215 15.218 1.00 78.50 85 THR A O 1
ATOM 701 N N . GLY A 1 86 ? 6.455 -10.259 14.419 1.00 69.19 86 GLY A N 1
ATOM 702 C CA . GLY A 1 86 ? 7.682 -10.409 15.196 1.00 69.19 86 GLY A CA 1
ATOM 703 C C . GLY A 1 86 ? 8.755 -9.370 14.821 1.00 69.19 86 GLY A C 1
ATOM 704 O O . GLY A 1 86 ? 8.811 -8.912 13.681 1.00 69.19 86 GLY A O 1
ATOM 705 N N . PRO A 1 87 ? 9.690 -9.035 15.730 1.00 65.06 87 PRO A N 1
ATOM 706 C CA . PRO A 1 87 ? 10.700 -7.990 15.508 1.00 65.06 87 PRO A CA 1
ATOM 707 C C . PRO A 1 87 ? 11.697 -8.287 14.373 1.00 65.06 87 PRO A C 1
ATOM 709 O O . PRO A 1 87 ? 12.447 -7.401 13.974 1.00 65.06 87 PRO A O 1
ATOM 712 N N . ARG A 1 88 ? 11.743 -9.531 13.876 1.00 64.06 88 ARG A N 1
ATOM 713 C CA . ARG A 1 88 ? 12.618 -9.974 12.776 1.00 64.06 88 ARG A CA 1
ATOM 714 C C . ARG A 1 88 ? 11.881 -10.182 11.454 1.00 64.06 88 ARG A C 1
ATOM 716 O O . ARG A 1 88 ? 12.508 -10.560 10.473 1.00 64.06 88 ARG A O 1
ATOM 723 N N . GLU A 1 89 ? 10.571 -9.973 11.424 1.00 68.06 89 GLU A N 1
ATOM 724 C CA . GLU A 1 89 ? 9.778 -10.176 10.219 1.00 68.06 89 GLU A CA 1
ATOM 725 C C . GLU A 1 89 ? 9.648 -8.882 9.418 1.00 68.06 89 GLU A C 1
ATOM 727 O O . GLU A 1 89 ? 9.391 -7.805 9.962 1.00 68.06 89 GLU A O 1
ATOM 732 N N . HIS A 1 90 ? 9.765 -8.994 8.097 1.00 69.69 90 HIS A N 1
ATOM 733 C CA . HIS A 1 90 ? 9.458 -7.886 7.204 1.00 69.69 90 HIS A CA 1
ATOM 734 C C . HIS A 1 90 ? 7.943 -7.648 7.195 1.00 69.69 90 HIS A C 1
ATOM 736 O O . HIS A 1 90 ? 7.145 -8.547 6.914 1.00 69.69 90 HIS A O 1
ATOM 742 N N . LEU A 1 91 ? 7.536 -6.436 7.572 1.00 72.50 91 LEU A N 1
ATOM 743 C CA . LEU A 1 91 ? 6.126 -6.060 7.670 1.00 72.50 91 LEU A CA 1
ATOM 744 C C . LEU A 1 91 ? 5.555 -5.534 6.346 1.00 72.50 91 LEU A C 1
ATOM 746 O O . LEU A 1 91 ? 4.352 -5.640 6.134 1.00 72.50 91 LEU A O 1
ATOM 750 N N . HIS A 1 92 ? 6.402 -4.959 5.487 1.00 85.56 92 HIS A N 1
ATOM 751 C CA . HIS A 1 92 ? 6.003 -4.214 4.283 1.00 85.56 92 HIS A CA 1
ATOM 752 C C . HIS A 1 92 ? 4.871 -3.219 4.575 1.00 85.56 92 HIS A C 1
ATOM 754 O O . HIS A 1 92 ? 3.769 -3.365 4.047 1.00 85.56 92 HIS A O 1
ATOM 760 N N . PRO A 1 93 ? 5.096 -2.222 5.459 1.00 84.50 93 PRO A N 1
ATOM 761 C CA . PRO A 1 93 ? 4.018 -1.403 6.021 1.00 84.50 93 PRO A CA 1
ATOM 762 C C . PRO A 1 93 ? 3.218 -0.650 4.960 1.00 84.50 93 PRO A C 1
ATOM 764 O O . PRO A 1 93 ? 2.024 -0.421 5.139 1.00 84.50 93 PRO A O 1
ATOM 767 N N . PHE A 1 94 ? 3.872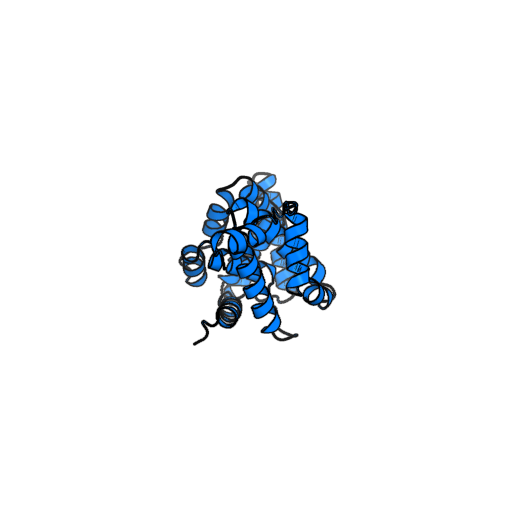 -0.288 3.856 1.00 89.69 94 PHE A N 1
ATOM 768 C CA . PHE A 1 94 ? 3.261 0.420 2.743 1.00 89.69 94 PHE A CA 1
ATOM 769 C C . PHE A 1 94 ? 2.249 -0.456 1.991 1.00 89.69 94 PHE A C 1
ATOM 771 O O . PHE A 1 94 ? 1.069 -0.103 1.908 1.00 89.69 94 PHE A O 1
ATOM 778 N N . LEU A 1 95 ? 2.662 -1.653 1.564 1.00 93.12 95 LEU A N 1
ATOM 779 C CA . LEU A 1 95 ? 1.775 -2.650 0.967 1.00 93.12 95 LEU A CA 1
ATOM 780 C C . LEU A 1 95 ? 0.685 -3.125 1.938 1.00 93.12 95 LEU A C 1
ATOM 782 O O . LEU A 1 95 ? -0.487 -3.195 1.568 1.00 93.12 95 LEU A O 1
ATOM 786 N N . LEU A 1 96 ? 1.042 -3.397 3.196 1.00 93.81 96 LEU A N 1
ATOM 787 C CA . LEU A 1 96 ? 0.088 -3.756 4.247 1.00 93.81 96 LEU A CA 1
ATOM 788 C C . LEU A 1 96 ? -0.986 -2.672 4.414 1.00 93.81 96 LEU A C 1
ATOM 790 O O . LEU A 1 96 ? -2.177 -2.981 4.453 1.00 93.81 96 LEU A O 1
ATOM 794 N N . GLY A 1 97 ? -0.579 -1.401 4.466 1.00 95.50 97 GLY A N 1
ATOM 795 C CA . GLY A 1 97 ? -1.488 -0.260 4.532 1.00 95.50 97 GLY A CA 1
ATOM 796 C C . GLY A 1 97 ? -2.446 -0.210 3.342 1.00 95.50 97 GLY A C 1
ATOM 797 O O . GLY A 1 97 ? -3.645 -0.009 3.538 1.00 95.50 97 GLY A O 1
ATOM 798 N N . CYS A 1 98 ? -1.947 -0.461 2.127 1.00 96.94 98 CYS A N 1
ATOM 799 C CA . CYS A 1 98 ? -2.764 -0.504 0.912 1.00 96.94 98 CYS A CA 1
ATOM 800 C C . CYS A 1 98 ? -3.809 -1.625 0.971 1.00 96.94 98 CYS A C 1
ATOM 802 O O . CYS A 1 98 ? -4.999 -1.383 0.765 1.00 96.94 98 CYS A O 1
ATOM 804 N N . LEU A 1 99 ? -3.396 -2.843 1.328 1.00 96.81 99 LEU A N 1
ATOM 805 C CA . LEU A 1 99 ? -4.306 -3.984 1.401 1.00 96.81 99 LEU A CA 1
ATOM 806 C C . LEU A 1 99 ? -5.366 -3.821 2.499 1.00 96.81 99 LEU A C 1
ATOM 808 O O . LEU A 1 99 ? -6.525 -4.167 2.274 1.00 96.81 99 LEU A O 1
ATOM 812 N N . ILE A 1 100 ? -5.018 -3.245 3.655 1.00 97.06 100 ILE A N 1
ATOM 813 C CA . ILE A 1 100 ? -5.995 -2.917 4.708 1.00 97.06 100 ILE A CA 1
ATOM 814 C C . ILE A 1 100 ? -7.003 -1.878 4.205 1.00 97.06 100 ILE A C 1
ATOM 816 O O . ILE A 1 100 ? -8.206 -2.020 4.433 1.00 97.06 100 ILE A O 1
ATOM 820 N N . LEU A 1 101 ? -6.529 -0.847 3.505 1.00 96.88 101 LEU A N 1
ATOM 821 C CA . LEU A 1 101 ? -7.373 0.198 2.936 1.00 96.88 101 LEU A CA 1
ATOM 822 C C . LEU A 1 101 ? -8.377 -0.395 1.933 1.00 96.88 101 LEU A C 1
ATOM 824 O O . LEU A 1 101 ? -9.579 -0.137 2.040 1.00 96.88 101 LEU A O 1
ATOM 828 N N . LEU A 1 102 ? -7.912 -1.266 1.032 1.00 97.25 102 LEU A N 1
ATOM 829 C CA . LEU A 1 102 ? -8.779 -2.006 0.115 1.00 97.25 102 LEU A CA 1
ATOM 830 C C . LEU A 1 102 ? -9.750 -2.922 0.870 1.00 97.25 102 LEU A C 1
ATOM 832 O O . LEU A 1 102 ? -10.936 -2.918 0.556 1.00 97.25 102 LEU A O 1
ATOM 836 N N . LYS A 1 103 ? -9.303 -3.659 1.896 1.00 96.69 103 LYS A N 1
ATOM 837 C CA . LYS A 1 103 ? -10.175 -4.544 2.692 1.00 96.69 103 LYS A CA 1
ATOM 838 C C . LYS A 1 103 ? -11.345 -3.777 3.309 1.00 96.69 103 LYS A C 1
ATOM 840 O O . LYS A 1 103 ? -12.468 -4.280 3.285 1.00 96.69 103 LYS A O 1
ATOM 845 N N . VAL A 1 104 ? -11.089 -2.567 3.813 1.00 97.06 104 VAL A N 1
ATOM 846 C CA . VAL A 1 104 ? -12.103 -1.706 4.440 1.00 97.06 104 VAL A CA 1
ATOM 847 C C . VAL A 1 104 ? -13.042 -1.069 3.414 1.00 97.06 104 VAL A C 1
ATOM 849 O O . VAL A 1 104 ? -14.249 -1.079 3.636 1.00 97.06 104 VAL A O 1
ATOM 852 N N . LYS A 1 105 ? -12.526 -0.521 2.305 1.00 96.94 105 LYS A N 1
ATOM 853 C CA . LYS A 1 105 ? -13.338 0.292 1.377 1.00 96.94 105 LYS A CA 1
ATOM 854 C C . LYS A 1 105 ? -13.890 -0.461 0.178 1.00 96.94 105 LYS A C 1
ATOM 856 O O . LYS A 1 105 ? -14.983 -0.164 -0.292 1.00 96.94 105 LYS A O 1
ATOM 861 N N . ASN A 1 106 ? -13.139 -1.433 -0.323 1.00 96.94 106 ASN A N 1
ATOM 862 C CA . ASN A 1 106 ? -13.502 -2.235 -1.481 1.00 96.94 106 ASN A CA 1
ATOM 863 C C . ASN A 1 106 ? -13.076 -3.691 -1.263 1.00 96.94 106 ASN A C 1
ATOM 865 O O . ASN A 1 106 ? -12.147 -4.211 -1.889 1.00 96.94 106 ASN A O 1
ATOM 869 N N . THR A 1 107 ? -13.786 -4.366 -0.357 1.00 96.44 107 THR A N 1
ATOM 870 C CA . THR A 1 107 ? -13.494 -5.751 0.032 1.00 96.44 107 THR A CA 1
ATOM 871 C C . THR A 1 107 ? -13.493 -6.709 -1.162 1.00 96.44 107 THR A C 1
ATOM 873 O O . THR A 1 107 ? -12.769 -7.702 -1.147 1.00 96.44 107 THR A O 1
ATOM 876 N N . LYS A 1 108 ? -14.281 -6.422 -2.209 1.00 97.62 108 LYS A N 1
ATOM 877 C CA . LYS A 1 108 ? -14.288 -7.219 -3.440 1.00 97.62 108 LYS A CA 1
ATOM 878 C C . LYS A 1 108 ? -12.944 -7.124 -4.162 1.00 97.62 108 LYS A C 1
ATOM 880 O O . LYS A 1 108 ? -12.344 -8.160 -4.414 1.00 97.62 108 LYS A O 1
ATOM 885 N N . LEU A 1 109 ? -12.454 -5.912 -4.431 1.00 97.69 109 LEU A N 1
ATOM 886 C CA . LEU A 1 109 ? -11.165 -5.708 -5.099 1.00 97.69 109 LEU A CA 1
ATOM 887 C C . LEU A 1 109 ? -10.000 -6.270 -4.277 1.00 97.69 109 LEU A C 1
ATOM 889 O O . LEU A 1 109 ? -9.117 -6.909 -4.839 1.00 97.69 109 LEU A O 1
ATOM 893 N N . TYR A 1 110 ? -10.040 -6.115 -2.950 1.00 97.38 110 TYR A N 1
ATOM 894 C CA . TYR A 1 110 ? -9.088 -6.770 -2.049 1.00 97.38 110 TYR A CA 1
ATOM 895 C C . TYR A 1 110 ? -9.071 -8.294 -2.247 1.00 97.38 110 TYR A C 1
ATOM 897 O O . TYR A 1 110 ? -8.018 -8.873 -2.501 1.00 97.38 110 TYR A O 1
ATOM 905 N N . LYS A 1 111 ? -10.240 -8.947 -2.186 1.00 96.06 111 LYS A N 1
ATOM 906 C CA . LYS A 1 111 ? -10.348 -10.401 -2.382 1.00 96.06 111 LYS A CA 1
ATOM 907 C C . LYS A 1 111 ? -9.915 -10.819 -3.781 1.00 96.06 111 LYS A C 1
ATOM 909 O O . LYS A 1 111 ? -9.266 -11.851 -3.924 1.00 96.06 111 LYS A O 1
ATOM 914 N N . ASP A 1 112 ? -10.270 -10.054 -4.806 1.00 97.75 112 ASP A N 1
ATOM 915 C CA . ASP A 1 112 ? -9.879 -10.356 -6.179 1.00 97.75 112 ASP A CA 1
ATOM 916 C C . ASP A 1 112 ? -8.357 -10.256 -6.347 1.00 97.75 112 ASP A C 1
ATOM 918 O O . ASP A 1 112 ? -7.770 -11.148 -6.951 1.00 97.75 112 ASP A O 1
ATOM 922 N N . PHE A 1 113 ? -7.701 -9.260 -5.747 1.00 96.75 113 PHE A N 1
ATOM 923 C CA . PHE A 1 113 ? -6.241 -9.137 -5.767 1.00 96.75 113 PHE A CA 1
ATOM 924 C C . PHE A 1 113 ? -5.548 -10.285 -5.022 1.00 96.75 113 PHE A C 1
ATOM 926 O O . PHE A 1 113 ? -4.666 -10.943 -5.571 1.00 96.75 113 PHE A O 1
ATOM 933 N N . VAL A 1 114 ? -5.988 -10.591 -3.797 1.00 95.00 114 VAL A N 1
ATOM 934 C CA . VAL A 1 114 ? -5.420 -11.684 -2.985 1.00 95.00 114 VAL A CA 1
ATOM 935 C C . VAL A 1 114 ? -5.551 -13.043 -3.681 1.00 95.00 114 VAL A C 1
ATOM 937 O O . VAL A 1 114 ? -4.662 -13.882 -3.576 1.00 95.00 114 VAL A O 1
ATOM 940 N N . ASN A 1 115 ? -6.634 -13.250 -4.432 1.00 94.06 115 ASN A N 1
ATOM 941 C CA . ASN A 1 115 ? -6.874 -14.481 -5.185 1.00 94.06 115 ASN A CA 1
ATOM 942 C C . ASN A 1 115 ? -6.297 -14.459 -6.615 1.00 94.06 115 ASN A C 1
ATOM 944 O O . ASN A 1 115 ? -6.615 -15.354 -7.397 1.00 94.06 115 ASN A O 1
ATOM 948 N N . GLY A 1 116 ? -5.523 -13.435 -6.996 1.00 93.50 116 GLY A N 1
ATOM 949 C CA . GLY A 1 116 ? -4.932 -13.313 -8.336 1.00 93.50 116 GLY A CA 1
ATOM 950 C C . GLY A 1 116 ? -5.938 -13.073 -9.474 1.00 93.50 116 GLY A C 1
ATOM 951 O O . GLY A 1 116 ? -5.620 -13.285 -10.639 1.00 93.50 116 GLY A O 1
ATOM 952 N N . LYS A 1 117 ? -7.170 -12.651 -9.164 1.00 96.06 117 LYS A N 1
ATOM 953 C CA . LYS A 1 117 ? -8.222 -12.278 -10.137 1.00 96.06 117 LYS A CA 1
ATOM 954 C C . LYS A 1 117 ? -8.146 -10.802 -10.554 1.00 96.06 117 LYS A C 1
ATOM 956 O O . LYS A 1 117 ? -8.754 -10.385 -11.550 1.00 96.06 117 LYS A O 1
ATOM 961 N N . ALA A 1 118 ? -7.430 -10.001 -9.774 1.00 96.56 118 ALA A N 1
ATOM 962 C CA . ALA A 1 118 ? -7.076 -8.624 -10.074 1.00 96.56 118 ALA A CA 1
ATOM 963 C C . ALA A 1 118 ? -5.573 -8.421 -9.884 1.00 96.56 118 ALA A C 1
ATOM 965 O O . ALA A 1 118 ? -4.970 -9.086 -9.048 1.00 96.56 118 ALA A O 1
ATOM 966 N N . ASP A 1 119 ? -4.998 -7.507 -10.653 1.00 95.81 119 ASP A N 1
ATOM 967 C CA . ASP A 1 119 ? -3.585 -7.140 -10.630 1.00 95.81 119 ASP A CA 1
ATOM 968 C C . ASP A 1 119 ? -3.398 -5.713 -10.085 1.00 95.81 119 ASP A C 1
ATOM 970 O O . ASP A 1 119 ? -4.360 -5.031 -9.708 1.00 95.81 119 ASP A O 1
ATOM 974 N N . ALA A 1 120 ? -2.144 -5.257 -10.034 1.00 95.81 120 ALA A N 1
ATOM 975 C CA . ALA A 1 120 ? -1.811 -3.893 -9.632 1.00 95.81 120 ALA A CA 1
ATOM 976 C C . ALA A 1 120 ? -2.512 -2.839 -10.512 1.00 95.81 120 ALA A C 1
ATOM 978 O O . ALA A 1 120 ? -2.982 -1.827 -9.993 1.00 95.81 120 ALA A O 1
ATOM 979 N N . ALA A 1 121 ? -2.662 -3.102 -11.816 1.00 96.19 121 ALA A N 1
ATOM 980 C CA . ALA A 1 121 ? -3.297 -2.178 -12.753 1.00 96.19 121 ALA A CA 1
ATOM 981 C C . ALA A 1 121 ? -4.760 -1.892 -12.379 1.00 96.19 121 ALA A C 1
ATOM 983 O O . ALA A 1 121 ? -5.153 -0.729 -12.317 1.00 96.19 121 ALA A O 1
ATOM 984 N N . LYS A 1 122 ? -5.549 -2.918 -12.026 1.00 97.62 122 LYS A N 1
ATOM 985 C CA . LYS A 1 122 ? -6.935 -2.720 -11.554 1.00 97.62 122 LYS A CA 1
ATOM 986 C C . LYS A 1 122 ? -7.024 -1.927 -10.248 1.00 97.62 122 LYS A C 1
ATOM 988 O O . LYS A 1 122 ? -7.983 -1.183 -10.043 1.00 97.62 122 LYS A O 1
ATOM 993 N N . ILE A 1 123 ? -6.054 -2.086 -9.344 1.00 97.56 123 ILE A N 1
ATOM 994 C CA . ILE A 1 123 ? -5.991 -1.282 -8.111 1.00 97.56 123 ILE A CA 1
ATOM 995 C C . ILE A 1 123 ? -5.723 0.186 -8.449 1.00 97.56 123 ILE A C 1
ATOM 997 O O . ILE A 1 123 ? -6.359 1.077 -7.887 1.00 97.56 123 ILE A O 1
ATOM 1001 N N . PHE A 1 124 ? -4.818 0.435 -9.389 1.00 96.88 124 PHE A N 1
ATOM 1002 C CA . PHE A 1 124 ? -4.442 1.783 -9.796 1.00 96.88 124 PHE A CA 1
ATOM 1003 C C . PHE A 1 124 ? -5.569 2.467 -10.568 1.00 96.88 124 PHE A C 1
ATOM 1005 O O . PHE A 1 124 ? -5.873 3.618 -10.279 1.00 96.88 124 PHE A O 1
ATOM 1012 N N . GLU A 1 125 ? -6.278 1.742 -11.435 1.00 97.31 125 GLU A N 1
ATOM 1013 C CA . GLU A 1 125 ? -7.508 2.219 -12.077 1.00 97.31 125 GLU A CA 1
ATOM 1014 C C . GLU A 1 125 ? -8.551 2.656 -11.036 1.00 97.31 125 GLU A C 1
ATOM 1016 O O . GLU A 1 125 ? -9.142 3.731 -11.148 1.00 97.31 125 GLU A O 1
ATOM 1021 N N . TYR A 1 126 ? -8.734 1.860 -9.975 1.00 97.31 126 TYR A N 1
ATOM 1022 C CA . TYR A 1 126 ? -9.633 2.212 -8.878 1.00 97.31 126 TYR A CA 1
ATOM 1023 C C . TYR A 1 126 ? -9.189 3.490 -8.146 1.00 97.31 126 TYR A C 1
ATOM 1025 O O . TYR A 1 126 ? -10.024 4.353 -7.864 1.00 97.31 126 TYR A O 1
ATOM 1033 N N . PHE A 1 127 ? -7.892 3.654 -7.871 1.00 96.88 127 PHE A N 1
ATOM 1034 C CA . PHE A 1 127 ? -7.363 4.869 -7.242 1.00 96.88 127 PHE A CA 1
ATOM 1035 C C . PHE A 1 127 ? -7.490 6.097 -8.148 1.00 96.88 127 PHE A C 1
ATOM 1037 O O . PHE A 1 127 ? -7.904 7.153 -7.680 1.00 96.88 127 PHE A O 1
ATOM 1044 N N . SER A 1 128 ? -7.233 5.964 -9.447 1.00 96.62 128 SER A N 1
ATOM 1045 C CA . SER A 1 128 ? -7.324 7.053 -10.427 1.00 96.62 128 SER A CA 1
ATOM 1046 C C . SER A 1 128 ? -8.754 7.529 -10.723 1.00 96.62 128 SER A C 1
ATOM 1048 O O . SER A 1 128 ? -8.933 8.440 -11.529 1.00 96.62 128 SER A O 1
ATOM 1050 N N . SER A 1 129 ? -9.774 6.961 -10.069 1.00 94.50 129 SER A N 1
ATOM 1051 C CA . SER A 1 129 ? -11.166 7.422 -10.181 1.00 94.50 129 SER A CA 1
ATOM 1052 C C . SER A 1 129 ? -11.396 8.843 -9.641 1.00 94.50 129 SER A C 1
ATOM 1054 O O . SER A 1 129 ? -12.400 9.469 -9.983 1.00 94.50 129 SER A O 1
ATOM 1056 N N . SER A 1 130 ? -10.464 9.373 -8.841 1.00 93.81 130 SER A N 1
ATOM 1057 C CA . SER A 1 130 ? -10.456 10.755 -8.352 1.00 93.81 130 SER A CA 1
ATOM 1058 C C . SER A 1 130 ? -9.169 11.484 -8.759 1.00 93.81 130 SER A C 1
ATOM 1060 O O . SER A 1 130 ? -8.134 10.860 -8.997 1.00 93.81 130 SER A O 1
ATOM 1062 N N . SER A 1 131 ? -9.207 12.821 -8.785 1.00 92.88 131 SER A N 1
ATOM 1063 C CA . SER A 1 131 ? -8.025 13.665 -9.024 1.00 92.88 131 SER A CA 1
ATOM 1064 C C . SER A 1 131 ? -6.895 13.401 -8.028 1.00 92.88 131 SER A C 1
ATOM 1066 O O . SER A 1 131 ? -5.754 13.205 -8.424 1.00 92.88 131 SER A O 1
ATOM 1068 N N . GLU A 1 132 ? -7.212 13.335 -6.737 1.00 91.12 132 GLU A N 1
ATOM 1069 C CA . GLU A 1 132 ? -6.248 13.106 -5.659 1.00 91.12 132 GLU A CA 1
ATOM 1070 C C . GLU A 1 132 ? -5.652 11.700 -5.708 1.00 91.12 132 GLU A C 1
ATOM 1072 O O . GLU A 1 132 ? -4.480 11.497 -5.388 1.00 91.12 132 GLU A O 1
ATOM 1077 N N . GLY A 1 133 ? -6.457 10.714 -6.102 1.00 94.12 133 GLY A N 1
ATOM 1078 C CA . GLY A 1 133 ? -5.974 9.356 -6.293 1.00 94.12 133 GLY A CA 1
ATOM 1079 C C . GLY A 1 133 ? -5.080 9.244 -7.525 1.00 94.12 133 GLY A C 1
ATOM 1080 O O . GLY A 1 133 ? -4.058 8.563 -7.467 1.00 94.12 133 GLY A O 1
ATOM 1081 N N . LYS A 1 134 ? -5.385 9.988 -8.596 1.00 95.31 134 LYS A N 1
ATOM 1082 C CA . LYS A 1 134 ? -4.508 10.109 -9.763 1.00 95.31 134 LYS A CA 1
ATOM 1083 C C . LYS A 1 134 ? -3.166 10.762 -9.408 1.00 95.31 134 LYS A C 1
ATOM 1085 O O . LYS A 1 134 ? -2.130 10.197 -9.733 1.00 95.31 134 LYS A O 1
ATOM 1090 N N . GLU A 1 135 ? -3.167 11.866 -8.659 1.00 94.06 135 GLU A N 1
ATOM 1091 C CA . GLU A 1 135 ? -1.931 12.498 -8.164 1.00 94.06 135 GLU A CA 1
ATOM 1092 C C . GLU A 1 135 ? -1.071 11.526 -7.340 1.00 94.06 135 GLU A C 1
ATOM 1094 O O . GLU A 1 135 ? 0.153 11.499 -7.472 1.00 94.06 135 GLU A O 1
ATOM 1099 N N . PHE A 1 136 ? -1.697 10.695 -6.499 1.00 94.69 136 PHE A N 1
ATOM 1100 C CA . PHE A 1 136 ? -0.980 9.652 -5.768 1.00 94.69 136 PHE A CA 1
ATOM 1101 C C . PHE A 1 136 ? -0.381 8.602 -6.707 1.00 94.69 136 PHE A C 1
ATOM 1103 O O . PHE A 1 136 ? 0.796 8.266 -6.559 1.00 94.69 136 PHE A O 1
ATOM 1110 N N . VAL A 1 137 ? -1.169 8.104 -7.663 1.00 95.19 137 VAL A N 1
ATOM 1111 C CA . VAL A 1 137 ? -0.733 7.114 -8.655 1.00 95.19 137 VAL A CA 1
ATOM 1112 C C . VAL A 1 137 ? 0.470 7.623 -9.445 1.00 95.19 137 VAL A C 1
ATOM 1114 O O . VAL A 1 137 ? 1.433 6.870 -9.594 1.00 95.19 137 VAL A O 1
ATOM 1117 N N . ASP A 1 138 ? 0.460 8.887 -9.867 1.00 92.88 138 ASP A N 1
ATOM 1118 C CA . ASP A 1 138 ? 1.519 9.513 -10.669 1.00 92.88 138 ASP A CA 1
ATOM 1119 C C . ASP A 1 138 ? 2.779 9.848 -9.840 1.00 92.88 138 ASP A C 1
ATOM 1121 O O . ASP A 1 138 ? 3.856 10.066 -10.391 1.00 92.88 138 ASP A O 1
ATOM 1125 N N . SER A 1 139 ? 2.686 9.836 -8.506 1.00 91.56 139 SER A N 1
ATOM 1126 C CA . SER A 1 139 ? 3.812 10.124 -7.611 1.00 91.56 139 SER A CA 1
ATOM 1127 C C . SER A 1 139 ? 4.821 8.971 -7.485 1.00 91.56 139 SER A C 1
ATOM 1129 O O . SER A 1 139 ? 4.520 7.806 -7.751 1.00 91.56 139 SER A O 1
ATOM 1131 N N . GLN A 1 140 ? 6.005 9.269 -6.934 1.00 89.00 140 GLN A N 1
ATOM 1132 C CA . GLN A 1 140 ? 6.999 8.255 -6.542 1.00 89.00 140 GLN A CA 1
ATOM 1133 C C . GLN A 1 140 ? 6.451 7.211 -5.549 1.00 89.00 140 GLN A C 1
ATOM 1135 O O . GLN A 1 140 ? 6.881 6.061 -5.561 1.00 89.00 140 GLN A O 1
ATOM 1140 N N . PHE A 1 141 ? 5.487 7.589 -4.697 1.00 91.44 141 PHE A N 1
ATOM 1141 C CA . PHE A 1 141 ? 4.833 6.651 -3.781 1.00 91.44 141 PHE A CA 1
ATOM 1142 C C . PHE A 1 141 ? 3.906 5.706 -4.547 1.00 91.44 141 PHE A C 1
ATOM 1144 O O . PHE A 1 141 ? 3.855 4.520 -4.235 1.00 91.44 141 PHE A O 1
ATOM 1151 N N . GLY A 1 142 ? 3.230 6.204 -5.585 1.00 93.94 142 GLY A N 1
ATOM 1152 C CA . GLY A 1 142 ? 2.480 5.374 -6.521 1.00 93.94 142 GLY A CA 1
ATOM 1153 C C . GLY A 1 142 ? 3.390 4.373 -7.230 1.00 93.94 142 GLY A C 1
ATOM 1154 O O . GLY A 1 142 ? 3.101 3.182 -7.219 1.00 93.94 142 GLY A O 1
ATOM 1155 N N . ALA A 1 143 ? 4.534 4.816 -7.756 1.00 92.19 143 ALA A N 1
ATOM 1156 C CA . ALA A 1 143 ? 5.513 3.922 -8.382 1.00 92.19 143 ALA A CA 1
ATOM 1157 C C . ALA A 1 143 ? 6.040 2.845 -7.410 1.00 92.19 143 ALA A C 1
ATOM 1159 O O . ALA A 1 143 ? 6.097 1.668 -7.763 1.00 92.19 143 ALA A O 1
ATOM 1160 N N . ALA A 1 144 ? 6.364 3.223 -6.169 1.00 91.31 144 ALA A N 1
ATOM 1161 C CA . ALA A 1 144 ? 6.790 2.278 -5.137 1.00 91.31 144 ALA A CA 1
ATOM 1162 C C . ALA A 1 144 ? 5.705 1.245 -4.801 1.00 91.31 144 ALA A C 1
ATOM 1164 O O . ALA A 1 144 ? 5.997 0.057 -4.685 1.00 91.31 144 ALA A O 1
ATOM 1165 N N . LEU A 1 145 ? 4.446 1.681 -4.694 1.00 94.38 145 LEU A N 1
ATOM 1166 C CA . LEU A 1 145 ? 3.336 0.790 -4.366 1.00 94.38 145 LEU A CA 1
ATOM 1167 C C . LEU A 1 145 ? 3.049 -0.178 -5.512 1.00 94.38 145 LEU A C 1
ATOM 1169 O O . LEU A 1 145 ? 2.708 -1.333 -5.274 1.00 94.38 145 LEU A O 1
ATOM 1173 N N . GLU A 1 146 ? 3.170 0.297 -6.750 1.00 95.00 146 GLU A N 1
ATOM 1174 C CA . GLU A 1 146 ? 3.006 -0.526 -7.943 1.00 95.00 146 GLU A CA 1
ATOM 1175 C C . GLU A 1 146 ? 4.037 -1.655 -7.957 1.00 95.00 146 GLU A C 1
ATOM 1177 O O . GLU A 1 146 ? 3.667 -2.815 -8.130 1.00 95.00 146 GLU A O 1
ATOM 1182 N N . VAL A 1 147 ? 5.306 -1.336 -7.677 1.00 93.50 147 VAL A N 1
ATOM 1183 C CA . VAL A 1 147 ? 6.354 -2.346 -7.502 1.00 93.50 147 VAL A CA 1
ATOM 1184 C C . VAL A 1 147 ? 5.953 -3.332 -6.403 1.00 93.50 147 VAL A C 1
ATOM 1186 O O . VAL A 1 147 ? 5.861 -4.524 -6.678 1.00 93.50 147 VAL A O 1
ATOM 1189 N N . ASP A 1 148 ? 5.621 -2.871 -5.197 1.00 92.12 148 ASP A N 1
ATOM 1190 C CA . ASP A 1 148 ? 5.255 -3.766 -4.091 1.00 92.12 148 ASP A CA 1
ATOM 1191 C C . ASP A 1 148 ? 4.088 -4.711 -4.440 1.00 92.12 148 ASP A C 1
ATOM 1193 O O . ASP A 1 148 ? 4.144 -5.906 -4.139 1.00 92.12 148 ASP A O 1
ATOM 1197 N N . LEU A 1 149 ? 3.040 -4.205 -5.100 1.00 94.81 149 LEU A N 1
ATOM 1198 C CA . LEU A 1 149 ? 1.880 -5.001 -5.516 1.00 94.81 149 LEU A CA 1
ATOM 1199 C C . LEU A 1 149 ? 2.244 -6.055 -6.567 1.00 94.81 149 LEU A C 1
ATOM 1201 O O . LEU A 1 149 ? 1.786 -7.194 -6.463 1.00 94.81 149 LEU A O 1
ATOM 1205 N N . VAL A 1 150 ? 3.066 -5.697 -7.558 1.00 94.31 150 VAL A N 1
ATOM 1206 C CA . VAL A 1 150 ? 3.510 -6.642 -8.593 1.00 94.31 150 VAL A CA 1
ATOM 1207 C C . VAL A 1 150 ? 4.385 -7.732 -7.973 1.00 94.31 150 VAL A C 1
ATOM 1209 O O . VAL A 1 150 ? 4.172 -8.914 -8.247 1.00 94.31 150 VAL A O 1
ATOM 1212 N N . TYR A 1 151 ? 5.308 -7.379 -7.071 1.00 91.31 151 TYR A N 1
ATOM 1213 C CA . TYR A 1 151 ? 6.122 -8.374 -6.363 1.00 91.31 151 TYR A CA 1
ATOM 1214 C C . TYR A 1 151 ? 5.269 -9.304 -5.510 1.00 91.31 151 TYR A C 1
ATOM 1216 O O . TYR A 1 151 ? 5.506 -10.507 -5.517 1.00 91.31 151 TYR A O 1
ATOM 1224 N N . ALA A 1 152 ? 4.255 -8.773 -4.824 1.00 91.19 152 ALA A N 1
ATOM 1225 C CA . ALA A 1 152 ? 3.393 -9.563 -3.951 1.00 91.19 152 ALA A CA 1
ATOM 1226 C C . ALA A 1 152 ? 2.661 -10.702 -4.677 1.00 91.19 152 ALA A C 1
ATOM 1228 O O . ALA A 1 152 ? 2.356 -11.718 -4.051 1.00 91.19 152 ALA A O 1
ATOM 1229 N N . GLN A 1 153 ? 2.373 -10.537 -5.971 1.00 90.94 153 GLN A N 1
ATOM 1230 C CA . GLN A 1 153 ? 1.734 -11.556 -6.810 1.00 90.94 153 GLN A CA 1
ATOM 1231 C C . GLN A 1 153 ? 2.727 -12.381 -7.640 1.00 90.94 153 GLN A C 1
ATOM 1233 O O . GLN A 1 153 ? 2.334 -13.396 -8.216 1.00 90.94 153 GLN A O 1
ATOM 1238 N N . THR A 1 154 ? 3.996 -11.975 -7.700 1.00 90.62 154 THR A N 1
ATOM 1239 C CA . THR A 1 154 ? 5.021 -12.653 -8.498 1.00 90.62 154 THR A CA 1
ATOM 1240 C C . THR A 1 154 ? 5.707 -13.736 -7.663 1.00 90.62 154 THR A C 1
ATOM 1242 O O . THR A 1 154 ? 6.293 -13.423 -6.620 1.00 90.62 154 THR A O 1
ATOM 1245 N N . PRO A 1 155 ? 5.686 -15.011 -8.096 1.00 88.06 155 PRO A N 1
ATOM 1246 C CA . PRO A 1 155 ? 6.404 -16.075 -7.404 1.00 88.06 155 PRO A CA 1
ATOM 1247 C C . PRO A 1 155 ? 7.898 -15.771 -7.268 1.00 88.06 155 PRO A C 1
ATOM 1249 O O . PRO A 1 155 ? 8.499 -15.200 -8.174 1.00 88.06 155 PRO A O 1
ATOM 1252 N N . LEU A 1 156 ? 8.530 -16.210 -6.171 1.00 83.75 156 LEU A N 1
ATOM 1253 C CA . LEU A 1 156 ? 9.944 -15.902 -5.902 1.00 83.75 156 LEU A CA 1
ATOM 1254 C C . LEU A 1 156 ? 10.884 -16.280 -7.056 1.00 83.75 156 LEU A C 1
ATOM 1256 O O . LEU A 1 156 ? 11.830 -15.549 -7.329 1.00 83.75 156 LEU A O 1
ATOM 1260 N N . TRP A 1 157 ? 10.634 -17.403 -7.734 1.00 84.56 157 TRP A N 1
ATOM 1261 C CA . TRP A 1 157 ? 11.478 -17.866 -8.841 1.00 84.56 157 TRP A CA 1
ATOM 1262 C C . TRP A 1 157 ? 11.331 -17.021 -10.119 1.00 84.56 157 TRP A C 1
ATOM 1264 O O . TRP A 1 157 ? 12.229 -17.050 -10.954 1.00 84.56 157 TRP A O 1
ATOM 1274 N N . ASP A 1 158 ? 10.253 -16.241 -10.247 1.00 88.69 158 ASP A N 1
ATOM 1275 C CA . ASP A 1 158 ? 10.007 -15.340 -11.381 1.00 88.69 158 ASP A CA 1
ATOM 1276 C C . ASP A 1 158 ? 10.457 -13.893 -11.086 1.00 88.69 158 ASP A C 1
ATOM 1278 O O . ASP A 1 158 ? 10.506 -13.057 -11.990 1.00 88.69 158 ASP A O 1
ATOM 1282 N N . GLN A 1 159 ? 10.854 -13.574 -9.844 1.00 85.81 159 GLN A N 1
ATOM 1283 C CA . GLN A 1 159 ? 11.269 -12.213 -9.467 1.00 85.81 159 GLN A CA 1
ATOM 1284 C C . GLN A 1 159 ? 12.526 -11.745 -10.220 1.00 85.81 159 GLN A C 1
ATOM 1286 O O . GLN A 1 159 ? 12.626 -10.572 -10.573 1.00 85.81 159 GLN A O 1
ATOM 1291 N N . ASP A 1 160 ? 13.460 -12.645 -10.552 1.00 85.81 160 ASP A N 1
ATOM 1292 C CA . ASP A 1 160 ? 14.622 -12.305 -11.389 1.00 85.81 160 ASP A CA 1
ATOM 1293 C C . ASP A 1 160 ? 14.221 -11.885 -12.811 1.00 85.81 160 ASP A C 1
ATOM 1295 O O . ASP A 1 160 ? 14.815 -10.959 -13.372 1.00 85.81 160 ASP A O 1
ATOM 1299 N N . GLN A 1 161 ? 13.197 -12.518 -13.392 1.00 89.00 161 GLN A N 1
ATOM 1300 C CA . GLN A 1 161 ? 12.650 -12.091 -14.677 1.00 89.00 161 GLN A CA 1
ATOM 1301 C C . GLN A 1 161 ? 11.986 -10.718 -14.543 1.00 89.00 161 GLN A C 1
ATOM 1303 O O . GLN A 1 161 ? 12.283 -9.822 -15.334 1.00 89.00 161 GLN A O 1
ATOM 1308 N N . LEU A 1 162 ? 11.179 -10.520 -13.500 1.00 90.38 162 LEU A N 1
ATOM 1309 C CA . LEU A 1 162 ? 10.515 -9.248 -13.224 1.00 90.38 162 LEU A CA 1
ATOM 1310 C C . LEU A 1 162 ? 11.516 -8.084 -13.072 1.00 90.38 162 LEU A C 1
ATOM 1312 O O . LEU A 1 162 ? 11.304 -6.996 -13.609 1.00 90.38 162 LEU A O 1
ATOM 1316 N N . HIS A 1 163 ? 12.651 -8.306 -12.399 1.00 88.50 163 HIS A N 1
ATOM 1317 C CA . HIS A 1 163 ? 13.734 -7.319 -12.323 1.00 88.50 163 HIS A CA 1
ATOM 1318 C C . HIS A 1 163 ? 14.249 -6.909 -13.711 1.00 88.50 163 HIS A C 1
ATOM 1320 O O . HIS A 1 163 ? 14.512 -5.728 -13.958 1.00 88.50 163 HIS A O 1
ATOM 1326 N N . ASN A 1 164 ? 14.411 -7.878 -14.615 1.00 89.94 164 ASN A N 1
ATOM 1327 C CA . ASN A 1 164 ? 14.869 -7.615 -15.976 1.00 89.94 164 ASN A CA 1
ATOM 1328 C C . ASN A 1 164 ? 13.809 -6.874 -16.798 1.00 89.94 164 ASN A C 1
ATOM 1330 O O . ASN A 1 164 ? 14.174 -6.011 -17.592 1.00 89.94 164 ASN A O 1
ATOM 1334 N N . GLU A 1 165 ? 12.523 -7.151 -16.581 1.00 92.75 165 GLU A N 1
ATOM 1335 C CA . GLU A 1 165 ? 11.416 -6.438 -17.227 1.00 92.75 165 GLU A CA 1
ATOM 1336 C C . GLU A 1 165 ? 11.381 -4.958 -16.821 1.00 92.75 165 GLU A C 1
ATOM 1338 O O . GLU A 1 165 ? 11.368 -4.086 -17.694 1.00 92.75 165 GLU A O 1
ATOM 1343 N N . PHE A 1 166 ? 11.478 -4.649 -15.520 1.00 93.06 166 PHE A N 1
ATOM 1344 C CA . PHE A 1 166 ? 11.567 -3.259 -15.052 1.00 93.06 166 PHE A CA 1
ATOM 1345 C C . PHE A 1 166 ? 12.785 -2.537 -15.628 1.00 93.06 166 PHE A C 1
ATOM 1347 O O . PHE A 1 166 ? 12.671 -1.417 -16.131 1.00 93.06 166 PHE A O 1
ATOM 1354 N N . ARG A 1 167 ? 13.952 -3.193 -15.614 1.00 92.25 167 ARG A N 1
ATOM 1355 C CA . ARG A 1 167 ? 15.177 -2.636 -16.198 1.00 92.25 167 ARG A CA 1
ATOM 1356 C C . ARG A 1 167 ? 15.038 -2.400 -17.702 1.00 92.25 167 ARG A C 1
ATOM 1358 O O . ARG A 1 167 ? 15.480 -1.362 -18.187 1.00 92.25 167 ARG A O 1
ATOM 1365 N N . GLY A 1 168 ? 14.451 -3.344 -18.433 1.00 91.94 168 GLY A N 1
ATOM 1366 C CA . GLY A 1 168 ? 14.235 -3.232 -19.873 1.00 91.94 168 GLY A CA 1
ATOM 1367 C C . GLY A 1 168 ? 13.337 -2.046 -20.212 1.00 91.94 168 GLY A C 1
ATOM 1368 O O . GLY A 1 168 ? 13.692 -1.235 -21.064 1.00 91.94 168 GLY A O 1
ATOM 1369 N N . ARG A 1 169 ? 12.234 -1.881 -19.474 1.00 91.56 169 ARG A N 1
ATOM 1370 C CA . ARG A 1 169 ? 11.307 -0.754 -19.647 1.00 91.56 169 ARG A CA 1
ATOM 1371 C C . ARG A 1 169 ? 11.965 0.595 -19.343 1.00 91.56 169 ARG A C 1
ATOM 1373 O O . ARG A 1 169 ? 11.760 1.546 -20.084 1.00 91.56 169 ARG A O 1
ATOM 1380 N N . ALA A 1 170 ? 12.810 0.678 -18.314 1.00 91.19 170 ALA A N 1
ATOM 1381 C CA . ALA A 1 170 ? 13.563 1.897 -17.997 1.00 91.19 170 ALA A CA 1
ATOM 1382 C C . ALA A 1 170 ? 14.567 2.308 -19.096 1.00 91.19 170 ALA A C 1
ATOM 1384 O O . ALA A 1 170 ? 14.927 3.479 -19.210 1.00 91.19 170 ALA A O 1
ATOM 1385 N N . GLN A 1 171 ? 15.035 1.350 -19.901 1.00 91.62 171 GLN A N 1
ATOM 1386 C CA . GLN A 1 171 ? 15.975 1.578 -21.003 1.00 91.62 171 GLN A CA 1
ATOM 1387 C C . GLN A 1 171 ? 15.280 1.855 -22.343 1.00 91.62 171 GLN A C 1
ATOM 1389 O O . GLN A 1 171 ? 15.956 2.191 -23.322 1.00 91.62 171 GLN A O 1
ATOM 1394 N N . ASP A 1 172 ? 13.954 1.726 -22.399 1.00 92.44 172 ASP A N 1
ATOM 1395 C CA . ASP A 1 172 ? 13.180 1.945 -23.610 1.00 92.44 172 ASP A CA 1
ATOM 1396 C C . ASP A 1 172 ? 13.120 3.441 -23.955 1.00 92.44 172 ASP A C 1
ATOM 1398 O O . ASP A 1 172 ? 12.501 4.258 -23.272 1.00 92.44 172 ASP A O 1
ATOM 1402 N N . LYS A 1 173 ? 13.793 3.806 -25.050 1.00 89.31 173 LYS A N 1
ATOM 1403 C CA . LYS A 1 173 ? 13.858 5.184 -25.556 1.00 89.31 173 LYS A CA 1
ATOM 1404 C C . LYS A 1 173 ? 12.621 5.592 -26.355 1.00 89.31 173 LYS A C 1
ATOM 1406 O O . LYS A 1 173 ? 12.541 6.747 -26.761 1.00 89.31 173 LYS A O 1
ATOM 1411 N N . THR A 1 174 ? 11.712 4.659 -26.635 1.00 92.25 174 THR A N 1
ATOM 1412 C CA . THR A 1 174 ? 10.474 4.931 -27.377 1.00 92.25 174 THR A CA 1
ATOM 1413 C C . THR A 1 174 ? 9.352 5.449 -26.478 1.00 92.25 174 THR A C 1
ATOM 1415 O O . THR A 1 174 ? 8.409 6.053 -26.986 1.00 92.25 174 THR A O 1
ATOM 1418 N N . LEU A 1 175 ? 9.478 5.265 -25.159 1.00 88.75 175 LEU A N 1
ATOM 1419 C CA . LEU A 1 175 ? 8.542 5.782 -24.163 1.00 88.75 175 LEU A CA 1
ATOM 1420 C C . LEU A 1 175 ? 8.566 7.311 -24.096 1.00 88.75 175 LEU A C 1
ATOM 1422 O O . LEU A 1 175 ? 9.615 7.943 -24.272 1.00 88.75 175 LEU A O 1
ATOM 1426 N N . ALA A 1 176 ? 7.410 7.890 -23.767 1.00 92.00 176 ALA A N 1
ATOM 1427 C CA . ALA A 1 176 ? 7.320 9.301 -23.416 1.00 92.00 176 ALA A CA 1
ATOM 1428 C C . ALA A 1 176 ? 8.198 9.611 -22.189 1.00 92.00 176 ALA A C 1
ATOM 1430 O O . ALA A 1 176 ? 8.458 8.734 -21.363 1.00 92.00 176 ALA A O 1
ATOM 1431 N N . ASP A 1 177 ? 8.654 10.860 -22.054 1.00 87.50 177 ASP A N 1
ATOM 1432 C CA . ASP A 1 177 ? 9.607 11.236 -21.001 1.00 87.50 177 ASP A CA 1
ATOM 1433 C C . ASP A 1 177 ? 9.078 10.926 -19.588 1.00 87.50 177 ASP A C 1
ATOM 1435 O O . ASP A 1 177 ? 9.791 10.304 -18.803 1.00 87.50 177 ASP A O 1
ATOM 1439 N N . GLU A 1 178 ? 7.813 11.245 -19.303 1.00 86.25 178 GLU A N 1
ATOM 1440 C CA . GLU A 1 178 ? 7.160 10.966 -18.012 1.00 86.25 178 GLU A CA 1
ATOM 1441 C C . GLU A 1 178 ? 7.059 9.456 -17.715 1.00 86.25 178 GLU A C 1
ATOM 1443 O O . GLU A 1 178 ? 7.347 8.996 -16.608 1.00 86.25 178 GLU A O 1
ATOM 1448 N N . GLU A 1 179 ? 6.699 8.651 -18.719 1.00 87.62 179 GLU A N 1
ATOM 1449 C CA . GLU A 1 179 ? 6.599 7.192 -18.586 1.00 87.62 179 GLU A CA 1
ATOM 1450 C C . GLU A 1 179 ? 7.971 6.550 -18.370 1.00 87.62 179 GLU A C 1
ATOM 1452 O O . GLU A 1 179 ? 8.105 5.585 -17.610 1.00 87.62 179 GLU A O 1
ATOM 1457 N N . ARG A 1 180 ? 9.003 7.098 -19.019 1.00 89.12 180 ARG A N 1
ATOM 1458 C CA . ARG A 1 180 ? 10.388 6.659 -18.863 1.00 89.12 180 ARG A CA 1
ATOM 1459 C C . ARG A 1 180 ? 10.923 7.008 -17.477 1.00 89.12 180 ARG A C 1
A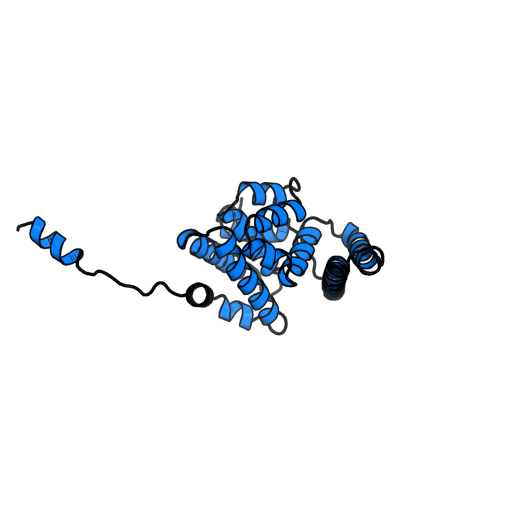TOM 1461 O O . ARG A 1 180 ? 11.544 6.155 -16.849 1.00 89.12 180 ARG A O 1
ATOM 1468 N N . GLU A 1 181 ? 10.663 8.214 -16.976 1.00 88.00 181 GLU A N 1
ATOM 1469 C CA . GLU A 1 181 ? 11.031 8.618 -15.610 1.00 88.00 181 GLU A CA 1
ATOM 1470 C C . GLU A 1 181 ? 10.388 7.708 -14.559 1.00 88.00 181 GLU A C 1
ATOM 1472 O O . GLU A 1 181 ? 11.074 7.216 -13.657 1.00 88.00 181 GLU A O 1
ATOM 1477 N N . ARG A 1 182 ? 9.096 7.391 -14.719 1.00 90.31 182 ARG A N 1
ATOM 1478 C CA . ARG A 1 182 ? 8.414 6.415 -13.862 1.00 90.31 182 ARG A CA 1
ATOM 1479 C C . ARG A 1 182 ? 9.071 5.037 -13.946 1.00 90.31 182 ARG A C 1
ATOM 1481 O O . ARG A 1 182 ? 9.338 4.430 -12.911 1.00 90.31 182 ARG A O 1
ATOM 1488 N N . ALA A 1 183 ? 9.353 4.544 -15.152 1.00 91.69 183 ALA A N 1
ATOM 1489 C CA . ALA A 1 183 ? 9.980 3.239 -15.345 1.00 91.69 183 ALA A CA 1
ATOM 1490 C C . ALA A 1 183 ? 11.375 3.159 -14.701 1.00 91.69 183 ALA A C 1
ATOM 1492 O O . ALA A 1 183 ? 11.700 2.143 -14.087 1.00 91.69 183 ALA A O 1
ATOM 1493 N N . ILE A 1 184 ? 12.171 4.232 -14.779 1.00 90.81 184 ILE A N 1
ATOM 1494 C CA . ILE A 1 184 ? 13.465 4.346 -14.088 1.00 90.81 184 ILE A CA 1
ATOM 1495 C C . ILE A 1 184 ? 13.266 4.256 -12.572 1.00 90.81 184 ILE A C 1
ATOM 1497 O O . ILE A 1 184 ? 13.903 3.427 -11.926 1.00 90.81 184 ILE A O 1
ATOM 1501 N N . CYS A 1 185 ? 12.331 5.032 -12.014 1.00 90.25 185 CYS A N 1
ATOM 1502 C CA . CYS A 1 185 ? 12.019 4.996 -10.584 1.00 90.25 185 CYS A CA 1
ATOM 1503 C C . CYS A 1 185 ? 11.633 3.581 -10.116 1.00 90.25 185 CYS A C 1
ATOM 1505 O O . CYS A 1 185 ? 12.165 3.079 -9.126 1.00 90.25 185 CYS A O 1
ATOM 1507 N N . MET A 1 186 ? 10.762 2.898 -10.861 1.00 92.50 186 MET A N 1
ATOM 1508 C CA . MET A 1 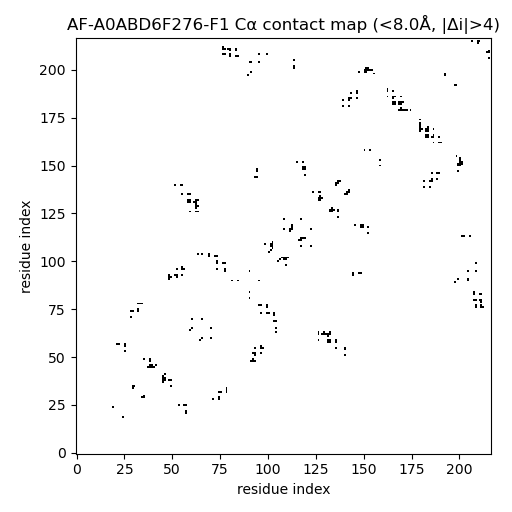186 ? 10.358 1.523 -10.553 1.00 92.50 186 MET A CA 1
ATOM 1509 C C . MET A 1 186 ? 11.531 0.538 -10.639 1.00 92.50 186 MET A C 1
ATOM 1511 O O . MET A 1 186 ? 11.650 -0.345 -9.789 1.00 92.50 186 MET A O 1
ATOM 1515 N N . ALA A 1 187 ? 12.415 0.689 -11.629 1.00 91.19 187 ALA A N 1
ATOM 1516 C CA . ALA A 1 187 ? 13.600 -0.151 -11.779 1.00 91.19 187 ALA A CA 1
ATOM 1517 C C . ALA A 1 187 ? 14.598 0.032 -10.625 1.00 91.19 187 ALA A C 1
ATOM 1519 O O . ALA A 1 187 ? 15.145 -0.960 -10.138 1.00 91.19 187 ALA A O 1
ATOM 1520 N N . ASP A 1 188 ? 14.792 1.262 -10.148 1.00 88.50 188 ASP A N 1
ATOM 1521 C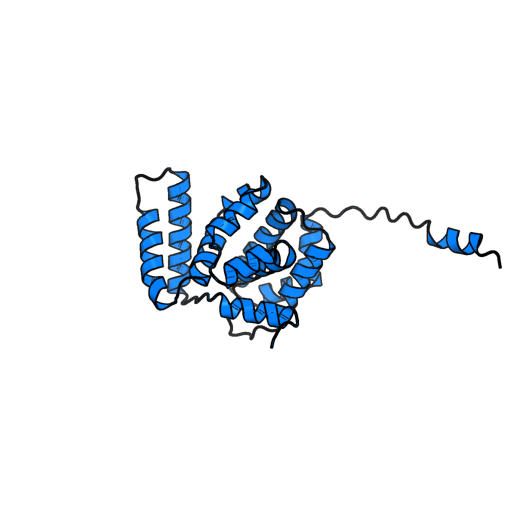 CA . ASP A 1 188 ? 15.657 1.557 -9.002 1.00 88.50 188 ASP A CA 1
ATOM 1522 C C . ASP A 1 188 ? 15.103 0.946 -7.707 1.00 88.50 188 ASP A C 1
ATOM 1524 O O . ASP A 1 188 ? 15.842 0.317 -6.943 1.00 88.50 188 ASP A O 1
ATOM 1528 N N . ILE A 1 189 ? 13.789 1.051 -7.483 1.00 88.19 189 ILE A N 1
ATOM 1529 C CA . ILE A 1 189 ? 13.111 0.437 -6.329 1.00 88.19 189 ILE A CA 1
ATOM 1530 C C . ILE A 1 189 ? 13.219 -1.089 -6.396 1.00 88.19 189 ILE A C 1
ATOM 1532 O O . ILE A 1 189 ? 13.619 -1.727 -5.421 1.00 88.19 189 ILE A O 1
ATOM 1536 N N . ALA A 1 190 ? 12.930 -1.679 -7.558 1.00 88.00 190 ALA A N 1
ATOM 1537 C CA . ALA A 1 190 ? 13.072 -3.112 -7.786 1.00 88.00 190 ALA A CA 1
ATOM 1538 C C . ALA A 1 190 ? 14.512 -3.585 -7.524 1.00 88.00 190 ALA A C 1
ATOM 1540 O O . ALA A 1 190 ? 14.726 -4.608 -6.875 1.00 88.00 190 ALA A O 1
ATOM 1541 N N . MET A 1 191 ? 15.514 -2.833 -7.988 1.00 85.75 191 MET A N 1
ATOM 1542 C CA . MET A 1 191 ? 16.923 -3.151 -7.761 1.00 85.75 191 MET A CA 1
ATOM 1543 C C . MET A 1 191 ? 17.296 -3.094 -6.277 1.00 85.75 191 MET A C 1
ATOM 1545 O O . MET A 1 191 ? 18.012 -3.976 -5.800 1.00 85.75 191 MET A O 1
ATOM 1549 N N . LYS A 1 192 ? 16.793 -2.099 -5.541 1.00 83.25 192 LYS A N 1
ATOM 1550 C CA . LYS A 1 192 ? 17.002 -1.993 -4.095 1.00 83.25 192 LYS A CA 1
ATOM 1551 C C . LYS A 1 192 ? 16.379 -3.173 -3.348 1.00 83.25 192 LYS A C 1
ATOM 1553 O O . LYS A 1 192 ? 17.072 -3.827 -2.575 1.00 83.25 192 LYS A O 1
ATOM 1558 N N . ASN A 1 193 ? 15.120 -3.504 -3.641 1.00 81.00 193 ASN A N 1
ATOM 1559 C CA . ASN A 1 193 ? 14.431 -4.641 -3.023 1.00 81.00 193 ASN A CA 1
ATOM 1560 C C . ASN A 1 193 ? 15.188 -5.959 -3.253 1.00 81.00 193 ASN A C 1
ATOM 1562 O O . ASN A 1 193 ? 15.304 -6.775 -2.337 1.00 81.00 193 ASN A O 1
ATOM 1566 N N . ARG A 1 194 ? 15.772 -6.134 -4.448 1.00 80.19 194 ARG A N 1
ATOM 1567 C CA . ARG A 1 194 ? 16.644 -7.274 -4.761 1.00 80.19 194 ARG A CA 1
ATOM 1568 C C . ARG A 1 194 ? 17.872 -7.334 -3.862 1.00 80.19 194 ARG A C 1
ATOM 1570 O O . ARG A 1 194 ? 18.203 -8.395 -3.343 1.00 80.19 194 ARG A O 1
ATOM 1577 N N . PHE A 1 195 ? 18.570 -6.206 -3.738 1.00 76.50 195 PHE A N 1
ATOM 1578 C CA . PHE A 1 195 ? 19.820 -6.106 -2.988 1.00 76.50 195 PHE A CA 1
ATOM 1579 C C . PHE A 1 195 ? 19.600 -6.355 -1.493 1.00 76.50 195 PHE A C 1
ATOM 1581 O O . PHE A 1 195 ? 20.387 -7.053 -0.860 1.00 76.50 195 PHE A O 1
ATOM 1588 N N . ASP A 1 196 ? 18.487 -5.855 -0.961 1.00 73.06 196 ASP A N 1
ATOM 1589 C CA . ASP A 1 196 ? 18.117 -5.996 0.446 1.00 73.06 196 ASP A CA 1
ATOM 1590 C C . ASP A 1 196 ? 17.474 -7.365 0.766 1.00 73.06 196 ASP A C 1
ATOM 1592 O O . ASP A 1 196 ? 17.035 -7.590 1.895 1.00 73.06 196 ASP A O 1
ATOM 1596 N N . HIS A 1 197 ? 17.405 -8.287 -0.210 1.00 70.06 197 HIS A N 1
ATOM 1597 C CA . HIS A 1 197 ? 16.721 -9.586 -0.108 1.00 70.06 197 HIS A CA 1
ATOM 1598 C C . HIS A 1 197 ? 15.290 -9.468 0.441 1.00 70.06 197 HIS A C 1
ATOM 1600 O O . HIS A 1 197 ? 14.804 -10.306 1.208 1.00 70.06 197 HIS A O 1
ATOM 1606 N N . ILE A 1 198 ? 14.604 -8.395 0.045 1.00 70.75 198 ILE A N 1
ATOM 1607 C CA . ILE A 1 198 ? 13.237 -8.117 0.457 1.00 70.75 198 ILE A CA 1
ATOM 1608 C C . ILE A 1 198 ? 12.301 -9.025 -0.338 1.00 70.75 198 ILE A C 1
ATOM 1610 O O . ILE A 1 198 ? 11.989 -8.778 -1.501 1.00 70.75 198 ILE A O 1
ATOM 1614 N N . HIS A 1 199 ? 11.813 -10.073 0.322 1.00 74.38 199 HIS A N 1
ATOM 1615 C CA . HIS A 1 199 ? 10.772 -10.932 -0.226 1.00 74.38 199 HIS A CA 1
ATOM 1616 C C . HIS A 1 199 ? 9.392 -10.423 0.185 1.00 74.38 199 HIS A C 1
ATOM 1618 O O . HIS A 1 199 ? 9.063 -10.327 1.374 1.00 74.38 199 HIS A O 1
ATOM 1624 N N . ILE A 1 200 ? 8.587 -10.088 -0.819 1.00 80.56 200 ILE A N 1
ATOM 1625 C CA . ILE A 1 200 ? 7.192 -9.689 -0.670 1.00 80.56 200 ILE A CA 1
ATOM 1626 C C . ILE A 1 200 ? 6.336 -10.848 -1.172 1.00 80.56 200 ILE A C 1
ATOM 1628 O O . ILE A 1 200 ? 6.467 -11.265 -2.317 1.00 80.56 200 ILE A O 1
ATOM 1632 N N . ASP A 1 201 ? 5.475 -11.371 -0.306 1.00 82.69 201 ASP A N 1
ATOM 1633 C CA . ASP A 1 201 ? 4.500 -12.406 -0.642 1.00 82.69 201 ASP A CA 1
ATOM 1634 C C . ASP A 1 201 ? 3.137 -11.975 -0.107 1.00 82.69 201 ASP A C 1
ATOM 1636 O O . ASP A 1 201 ? 2.989 -11.671 1.084 1.00 82.69 201 ASP A O 1
ATOM 1640 N N . VAL A 1 202 ? 2.137 -11.949 -0.990 1.00 86.44 202 VAL A N 1
ATOM 1641 C CA . VAL A 1 202 ? 0.777 -11.545 -0.633 1.00 86.44 202 VAL A CA 1
ATOM 1642 C C . VAL A 1 202 ? 0.214 -12.409 0.496 1.00 86.44 202 VAL A C 1
ATOM 1644 O O . VAL A 1 202 ? -0.471 -11.875 1.367 1.00 86.44 202 VAL A O 1
ATOM 1647 N N . LYS A 1 203 ? 0.542 -13.709 0.560 1.00 85.69 203 LYS A N 1
ATOM 1648 C CA . LYS A 1 203 ? -0.008 -14.609 1.592 1.00 85.69 203 LYS A CA 1
ATOM 1649 C C . LYS A 1 203 ? 0.489 -14.244 2.984 1.00 85.69 203 LYS A C 1
ATOM 1651 O O . LYS A 1 203 ? -0.313 -14.173 3.912 1.00 85.69 203 LYS A O 1
ATOM 1656 N N . SER A 1 204 ? 1.784 -13.957 3.121 1.00 84.38 204 SER A N 1
ATOM 1657 C CA . SER A 1 204 ? 2.376 -13.492 4.382 1.00 84.38 204 SER A CA 1
ATOM 1658 C C . SER A 1 204 ? 1.698 -12.220 4.905 1.00 84.38 204 SER A C 1
ATOM 1660 O O . SER A 1 204 ? 1.399 -12.104 6.095 1.00 84.38 204 SER A O 1
ATOM 1662 N N . ILE A 1 205 ? 1.387 -11.273 4.017 1.00 85.31 205 ILE A N 1
ATOM 1663 C CA . ILE A 1 205 ? 0.740 -10.010 4.401 1.00 85.31 205 ILE A CA 1
ATOM 1664 C C . ILE A 1 205 ? -0.736 -10.232 4.740 1.00 85.31 205 ILE A C 1
ATOM 1666 O O . ILE A 1 205 ? -1.223 -9.704 5.739 1.00 85.31 205 ILE A O 1
ATOM 1670 N N . VAL A 1 206 ? -1.444 -11.044 3.954 1.00 87.31 206 VAL A N 1
ATOM 1671 C CA . VAL A 1 206 ? -2.851 -11.391 4.199 1.00 87.31 206 VAL A CA 1
ATOM 1672 C C . VAL A 1 206 ? -3.020 -12.103 5.536 1.00 87.31 206 VAL A C 1
ATOM 1674 O O . VAL A 1 206 ? -3.879 -11.697 6.309 1.00 87.31 206 VAL A O 1
ATOM 1677 N N . ALA A 1 207 ? -2.140 -13.047 5.880 1.00 85.19 207 ALA A N 1
ATOM 1678 C CA . ALA A 1 207 ? -2.172 -13.721 7.177 1.00 85.19 207 ALA A CA 1
ATOM 1679 C C . ALA A 1 207 ? -2.109 -12.728 8.355 1.00 85.19 207 ALA A C 1
ATOM 1681 O O . ALA A 1 207 ? -2.829 -12.878 9.342 1.00 85.19 207 ALA A O 1
ATOM 1682 N N . LYS A 1 208 ? -1.305 -11.662 8.235 1.00 84.38 208 LYS A N 1
ATOM 1683 C CA . LYS A 1 208 ? -1.217 -10.593 9.247 1.00 84.38 208 LYS A CA 1
ATOM 1684 C C . LYS A 1 208 ? -2.500 -9.765 9.324 1.00 84.38 208 LYS A C 1
ATOM 1686 O O . LYS A 1 208 ? -2.914 -9.373 10.415 1.00 84.38 208 LYS A O 1
ATOM 1691 N N . ILE A 1 209 ? -3.136 -9.504 8.182 1.00 85.81 209 ILE A N 1
ATOM 1692 C CA . ILE A 1 209 ? -4.417 -8.789 8.112 1.00 85.81 209 ILE A CA 1
ATOM 1693 C C . ILE A 1 209 ? -5.544 -9.632 8.710 1.00 85.81 209 ILE A C 1
ATOM 1695 O O . ILE A 1 209 ? -6.370 -9.095 9.445 1.00 85.81 209 ILE A O 1
ATOM 1699 N N . ASP A 1 210 ? -5.592 -10.927 8.415 1.00 86.56 210 ASP A N 1
ATOM 1700 C CA . ASP A 1 210 ? -6.653 -11.825 8.875 1.00 86.56 210 ASP A CA 1
ATOM 1701 C C . ASP A 1 210 ? -6.538 -12.093 10.375 1.00 86.56 210 ASP A C 1
ATOM 1703 O O . ASP A 1 210 ? -7.532 -11.988 11.096 1.00 86.56 210 ASP A O 1
ATOM 1707 N N . LEU A 1 211 ? -5.313 -12.273 10.881 1.00 83.81 211 LEU A N 1
ATOM 1708 C CA . LEU A 1 211 ? -5.041 -12.303 12.317 1.00 83.81 211 LEU A CA 1
ATOM 1709 C C . LEU A 1 211 ? -5.519 -11.014 13.005 1.00 83.81 211 LEU A C 1
ATOM 1711 O O . LEU A 1 211 ? -6.167 -11.067 14.049 1.00 83.81 211 LEU A O 1
ATOM 1715 N N . ALA A 1 212 ? -5.260 -9.851 12.400 1.00 80.06 212 ALA A N 1
ATOM 1716 C CA . ALA A 1 212 ? -5.733 -8.569 12.917 1.00 80.06 212 ALA A CA 1
ATOM 1717 C C . ALA A 1 212 ? -7.257 -8.377 12.788 1.00 80.06 212 ALA A C 1
ATOM 1719 O O . ALA A 1 212 ? -7.878 -7.657 13.571 1.00 80.06 212 ALA A O 1
ATOM 1720 N N . ALA A 1 213 ? -7.890 -9.000 11.800 1.00 77.81 213 ALA A N 1
ATOM 1721 C CA . ALA A 1 213 ? -9.332 -8.940 11.621 1.00 77.81 213 ALA A CA 1
ATOM 1722 C C . ALA A 1 213 ? -10.088 -9.892 12.565 1.00 77.81 213 ALA A C 1
ATOM 1724 O O . ALA A 1 213 ? -11.292 -9.705 12.741 1.00 77.81 213 ALA A O 1
ATOM 1725 N N . GLY A 1 214 ? -9.395 -10.848 13.197 1.00 75.00 214 GLY A N 1
ATOM 1726 C CA . GLY A 1 214 ? -10.018 -11.951 13.934 1.00 75.00 214 GLY A CA 1
ATOM 1727 C C . GLY A 1 214 ? -10.614 -13.013 13.004 1.00 75.00 214 GLY A C 1
ATOM 1728 O O . GLY A 1 214 ? -11.543 -13.710 13.393 1.00 75.00 214 GLY A O 1
ATOM 1729 N N . GLU A 1 215 ? -10.107 -13.093 11.772 1.00 73.62 215 GLU A N 1
ATOM 1730 C CA . GLU A 1 215 ? -10.558 -13.990 10.699 1.00 73.62 215 GLU A CA 1
ATOM 1731 C C . GLU A 1 215 ? -9.583 -15.163 10.477 1.00 73.62 215 GLU A C 1
ATOM 1733 O O . GLU A 1 215 ? -9.694 -15.869 9.481 1.00 73.62 215 GLU A O 1
ATOM 1738 N N . GLY A 1 216 ? -8.617 -15.363 11.382 1.00 53.78 216 GLY A N 1
ATOM 1739 C CA . GLY A 1 216 ? -7.723 -16.523 11.342 1.00 53.78 216 GLY A CA 1
ATOM 1740 C C . GLY A 1 216 ? -8.491 -17.818 11.613 1.00 53.78 216 GLY A C 1
ATOM 1741 O O . GLY A 1 216 ? -9.248 -17.877 12.583 1.00 53.78 216 GLY A O 1
ATOM 1742 N N . GLU A 1 217 ? -8.308 -18.812 10.740 1.00 42.38 217 GLU A N 1
ATOM 1743 C CA . GLU A 1 217 ? -8.796 -20.191 10.922 1.00 42.38 217 GLU A CA 1
ATOM 1744 C C . GLU A 1 217 ? -8.242 -20.853 12.193 1.00 42.38 217 GLU A C 1
ATOM 1746 O O . GLU A 1 217 ? -7.047 -20.641 12.514 1.00 42.38 217 GLU A O 1
#

Mean predicted aligned error: 7.62 Å

Foldseek 3Di:
DPVVVVVVVVPPPPPPPPPDDLLVLLVVLCVVLVVVVLLVVVPPCSVVLVVLLSLCCSLQCVLLVPDPVLVNQLSLLLSQLSVPDDPPDDQSSNLLSLLSNCCSRPVPQSVCLLVVVDALVVSLVVLCPGPSSVVCCLDLSVLLNNLLRNLQPDDPVCLVVVLVVLVVLLPDPVDDPSSNVSSVSNNVSSVVCVVVVPRHHSVVSVCSSCVSVVNHD

Secondary structure (DSSP, 8-state):
--HHHHHHTTS----------HHHHHHHHHHHTTHHHHHHHSHHHHHHHHHHHHHHHHHHHHHTT--HHHHHHHHHHHHHHHHHS-TTS---HHHHHHHHHHHHH-HHHHHHHHTTSS-HHHHHHHHTTSHHHHHHHHSHHHHHHHHHHHHHHS-GGGHHHHHHHHHHHHT-TTS-HHHHHHHHHHHHHHHHHHHTT----HHHHHHHHHHHHT---